Protein AF-0000000079912951 (afdb_homodimer)

Structure (mmCIF, N/CA/C/O backbone):
data_AF-0000000079912951-model_v1
#
loop_
_entity.id
_entity.type
_entity.pdbx_description
1 polymer 'Uncharacterized protein'
#
loop_
_atom_site.group_PDB
_atom_site.id
_atom_site.type_symbol
_atom_site.label_atom_id
_atom_site.label_alt_id
_atom_site.label_comp_id
_atom_site.label_asym_id
_atom_site.label_entity_id
_atom_site.label_seq_id
_atom_site.pdbx_PDB_ins_code
_atom_site.Cartn_x
_atom_site.Cartn_y
_atom_site.Cartn_z
_atom_site.occupancy
_atom_site.B_iso_or_equiv
_atom_site.auth_seq_id
_atom_site.auth_comp_id
_atom_site.auth_asym_id
_atom_site.auth_atom_id
_atom_site.pdbx_PDB_model_num
ATOM 1 N N . MET A 1 1 ? 26.781 -40.969 -16.688 1 50.88 1 MET A N 1
ATOM 2 C CA . MET A 1 1 ? 25.344 -41 -17 1 50.88 1 MET A CA 1
ATOM 3 C C . MET A 1 1 ? 24.594 -39.938 -16.219 1 50.88 1 MET A C 1
ATOM 5 O O . MET A 1 1 ? 24.828 -39.75 -15.031 1 50.88 1 MET A O 1
ATOM 9 N N . ALA A 1 2 ? 24.125 -38.906 -16.844 1 60.12 2 ALA A N 1
ATOM 10 C CA . ALA A 1 2 ? 23.516 -37.781 -16.141 1 60.12 2 ALA A CA 1
ATOM 11 C C . ALA A 1 2 ? 22.328 -38.219 -15.305 1 60.12 2 ALA A C 1
ATOM 13 O O . ALA A 1 2 ? 21.5 -39 -15.766 1 60.12 2 ALA A O 1
ATOM 14 N N . VAL A 1 3 ? 22.547 -38.312 -13.977 1 61.81 3 VAL A N 1
ATOM 15 C CA . VAL A 1 3 ? 21.516 -38.75 -13.039 1 61.81 3 VAL A CA 1
ATOM 16 C C . VAL A 1 3 ?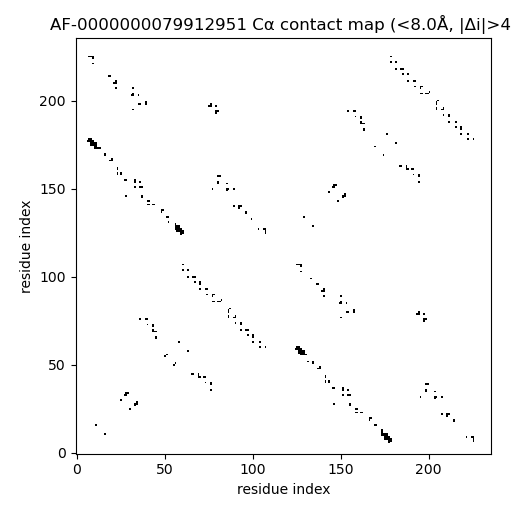 20.25 -37.906 -13.281 1 61.81 3 VAL A C 1
ATOM 18 O O . VAL A 1 3 ? 20.281 -36.688 -13.289 1 61.81 3 VAL A O 1
ATOM 21 N N . ARG A 1 4 ? 19.375 -38.5 -14.023 1 67.69 4 ARG A N 1
ATOM 22 C CA . ARG A 1 4 ? 18.094 -37.844 -14.281 1 67.69 4 ARG A CA 1
ATOM 23 C C . ARG A 1 4 ? 17.312 -37.625 -12.984 1 67.69 4 ARG A C 1
ATOM 25 O O . ARG A 1 4 ? 17.203 -38.531 -12.172 1 67.69 4 ARG A O 1
ATOM 32 N N . GLN A 1 5 ? 17.312 -36.406 -12.359 1 65.62 5 GLN A N 1
ATOM 33 C CA . GLN A 1 5 ? 16.453 -36.094 -11.211 1 65.62 5 GLN A CA 1
ATOM 34 C C . GLN A 1 5 ? 14.977 -36.156 -11.586 1 65.62 5 GLN A C 1
ATOM 36 O O . GLN A 1 5 ? 14.57 -35.625 -12.633 1 65.62 5 GLN A O 1
ATOM 41 N N . ILE A 1 6 ? 14.211 -37.219 -11.164 1 72 6 ILE A N 1
ATOM 42 C CA . ILE A 1 6 ? 12.766 -37.312 -11.344 1 72 6 ILE A CA 1
ATOM 43 C C . ILE A 1 6 ? 12.047 -36.438 -10.328 1 72 6 ILE A C 1
ATOM 45 O O . ILE A 1 6 ? 12.289 -36.531 -9.125 1 72 6 ILE A O 1
ATOM 49 N N . GLU A 1 7 ? 11.422 -35.25 -10.844 1 75.06 7 GLU A N 1
ATOM 50 C CA . GLU A 1 7 ? 10.617 -34.406 -9.961 1 75.06 7 GLU A CA 1
ATOM 51 C C . GLU A 1 7 ? 9.125 -34.625 -10.203 1 75.06 7 GLU A C 1
ATOM 53 O O . GLU A 1 7 ? 8.695 -34.781 -11.352 1 75.06 7 GLU A O 1
ATOM 58 N N . ARG A 1 8 ? 8.422 -34.875 -9.109 1 87.44 8 ARG A N 1
ATOM 59 C CA . ARG A 1 8 ? 6.969 -34.938 -9.203 1 87.44 8 ARG A CA 1
ATOM 60 C C . ARG A 1 8 ? 6.387 -33.562 -9.508 1 87.44 8 ARG A C 1
ATOM 62 O O . ARG A 1 8 ? 6.875 -32.562 -8.992 1 87.44 8 ARG A O 1
ATOM 69 N N . ALA A 1 9 ? 5.406 -33.531 -10.43 1 88.88 9 ALA A N 1
ATOM 70 C CA . ALA A 1 9 ? 4.758 -32.25 -10.789 1 88.88 9 ALA A CA 1
ATOM 71 C C . ALA A 1 9 ? 3.25 -32.469 -10.953 1 88.88 9 ALA A C 1
ATOM 73 O O . ALA A 1 9 ? 2.779 -33.562 -11.172 1 88.88 9 ALA A O 1
ATOM 74 N N . VAL A 1 10 ? 2.602 -31.391 -10.727 1 91.81 10 VAL A N 1
ATOM 75 C CA . VAL A 1 10 ? 1.159 -31.406 -10.953 1 91.81 10 VAL A CA 1
ATOM 76 C C . VAL A 1 10 ? 0.859 -30.969 -12.383 1 91.81 10 VAL A C 1
ATOM 78 O O . VAL A 1 10 ? 1.425 -29.984 -12.875 1 91.81 10 VAL A O 1
ATOM 81 N N . ILE A 1 11 ? 0.094 -31.75 -13.055 1 89.81 11 ILE A N 1
ATOM 82 C CA . ILE A 1 11 ? -0.406 -31.359 -14.367 1 89.81 11 ILE A CA 1
ATOM 83 C C . ILE A 1 11 ? -1.588 -30.406 -14.203 1 89.81 11 ILE A C 1
ATOM 85 O O . ILE A 1 11 ? -2.576 -30.734 -13.547 1 89.81 11 ILE A O 1
ATOM 89 N N . LEU A 1 12 ? -1.518 -29.312 -14.883 1 92.62 12 LEU A N 1
ATOM 90 C CA . LEU A 1 12 ? -2.49 -28.25 -14.664 1 92.62 12 LEU A CA 1
ATOM 91 C C . LEU A 1 12 ? -3.574 -28.281 -15.734 1 92.62 12 LEU A C 1
ATOM 93 O O . LEU A 1 12 ? -3.289 -28.531 -16.906 1 92.62 12 LEU A O 1
ATOM 97 N N . GLU A 1 13 ? -4.754 -28 -15.297 1 88.75 13 GLU A N 1
ATOM 98 C CA . GLU A 1 13 ? -5.848 -27.719 -16.219 1 88.75 13 GLU A CA 1
ATOM 99 C C . GLU A 1 13 ? -5.918 -26.219 -16.547 1 88.75 13 GLU A C 1
ATOM 101 O O . GLU A 1 13 ? -5.371 -25.391 -15.805 1 88.75 13 GLU A O 1
ATOM 106 N N . PRO A 1 14 ? -6.59 -25.844 -17.562 1 88.56 14 PRO A N 1
ATOM 107 C CA . PRO A 1 14 ? -6.688 -24.438 -17.953 1 88.56 14 PRO A CA 1
ATOM 108 C C . PRO A 1 14 ? -7.266 -23.562 -16.828 1 88.56 14 PRO A C 1
ATOM 110 O O . PRO A 1 14 ? -6.832 -22.422 -16.656 1 88.56 14 PRO A O 1
ATOM 113 N N . GLU A 1 15 ? -8.18 -24.094 -16.062 1 90.12 15 GLU A N 1
ATOM 114 C CA . GLU A 1 15 ? -8.805 -23.344 -14.984 1 90.12 15 GLU A CA 1
ATOM 115 C C . GLU A 1 15 ? -7.797 -23.047 -13.875 1 90.12 15 GLU A C 1
ATOM 117 O O . GLU A 1 15 ? -7.867 -22 -13.227 1 90.12 15 GLU A O 1
ATOM 122 N N . ASP A 1 16 ? -6.863 -24.016 -13.617 1 92.81 16 ASP A N 1
ATOM 123 C CA . ASP A 1 16 ? -5.801 -23.797 -12.641 1 92.81 16 ASP A CA 1
ATOM 124 C C . ASP A 1 16 ? -4.875 -22.672 -13.07 1 92.81 16 ASP A C 1
ATOM 126 O O . ASP A 1 16 ? -4.488 -21.828 -12.25 1 92.81 16 ASP A O 1
ATOM 130 N N . ILE A 1 17 ? -4.598 -22.719 -14.336 1 92.88 17 ILE A N 1
ATOM 131 C CA . ILE A 1 17 ? -3.668 -21.734 -14.875 1 92.88 17 ILE A CA 1
ATOM 132 C C . ILE A 1 17 ? -4.273 -20.344 -14.766 1 92.88 17 ILE A C 1
ATOM 134 O O . ILE A 1 17 ? -3.6 -19.391 -14.359 1 92.88 17 ILE A O 1
ATOM 138 N N . GLU A 1 18 ? -5.508 -20.203 -15.078 1 91.56 18 GLU A N 1
ATOM 139 C CA . GLU A 1 18 ? -6.195 -18.922 -14.945 1 91.56 18 GLU A CA 1
ATOM 140 C C . GLU A 1 18 ? -6.203 -18.438 -13.5 1 91.56 18 GLU A C 1
ATOM 142 O O . GLU A 1 18 ? -5.945 -17.266 -13.227 1 91.56 18 GLU A O 1
ATOM 147 N N . ALA A 1 19 ? -6.48 -19.344 -12.562 1 93.56 19 ALA A N 1
ATOM 148 C CA . ALA A 1 19 ? -6.516 -19 -11.141 1 93.56 19 ALA A CA 1
ATOM 149 C C . ALA A 1 19 ? -5.148 -18.547 -10.648 1 93.56 19 ALA A C 1
ATOM 151 O O . ALA A 1 19 ? -5.059 -17.656 -9.789 1 93.56 19 ALA A O 1
ATOM 152 N N . MET A 1 20 ? -4.094 -19.109 -11.203 1 95.12 20 MET A N 1
ATOM 153 C CA . MET A 1 20 ? -2.73 -18.781 -10.789 1 95.12 20 MET A CA 1
ATOM 154 C C . MET A 1 20 ? -2.332 -17.391 -11.281 1 95.12 20 MET A C 1
ATOM 156 O O . MET A 1 20 ? -1.547 -16.703 -10.633 1 95.12 20 MET A O 1
ATOM 160 N N . HIS A 1 21 ? -2.926 -17 -12.406 1 94.56 21 HIS A N 1
ATOM 161 C CA . HIS A 1 21 ? -2.561 -15.727 -13.016 1 94.56 21 HIS A CA 1
ATOM 162 C C . HIS A 1 21 ? -3.367 -14.578 -12.414 1 94.56 21 HIS A C 1
ATOM 164 O O . HIS A 1 21 ? -2.875 -13.453 -12.32 1 94.56 21 HIS A O 1
ATOM 170 N N . ARG A 1 22 ? -4.512 -14.812 -11.945 1 94.69 22 ARG A N 1
ATOM 171 C CA . ARG A 1 22 ? -5.531 -13.805 -11.688 1 94.69 22 ARG A CA 1
ATOM 172 C C . ARG A 1 22 ? -5.043 -12.781 -10.664 1 94.69 22 ARG A C 1
ATOM 174 O O . ARG A 1 22 ? -5.109 -11.578 -10.906 1 94.69 22 ARG A O 1
ATOM 181 N N . PRO A 1 23 ? -4.473 -13.164 -9.531 1 95.81 23 PRO A N 1
ATOM 182 C CA . PRO A 1 23 ? -4.074 -12.172 -8.531 1 95.81 23 PRO A CA 1
ATOM 183 C C . PRO A 1 23 ? -2.859 -11.352 -8.961 1 95.81 23 PRO A C 1
ATOM 185 O O . PRO A 1 23 ? -2.529 -10.352 -8.32 1 95.81 23 PRO A O 1
ATOM 188 N N . PHE A 1 24 ? -2.225 -11.781 -10.102 1 95.69 24 PHE A N 1
ATOM 189 C CA . PHE A 1 24 ? -0.931 -11.195 -10.422 1 95.69 24 PHE A CA 1
ATOM 190 C C . PHE A 1 24 ? -1.005 -10.406 -11.727 1 95.69 24 PHE A C 1
ATOM 192 O O . PHE A 1 24 ? 0.023 -9.992 -12.266 1 95.69 24 PHE A O 1
ATOM 199 N N . ILE A 1 25 ? -2.172 -10.281 -12.258 1 90.81 25 ILE A N 1
ATOM 200 C CA . ILE A 1 25 ? -2.318 -9.469 -13.461 1 90.81 25 ILE A CA 1
ATOM 201 C C . ILE A 1 25 ? -1.968 -8.016 -13.141 1 90.81 25 ILE A C 1
ATOM 203 O O . ILE A 1 25 ? -2.525 -7.426 -12.211 1 90.81 25 ILE A O 1
ATOM 207 N N . ASN A 1 26 ? -1 -7.52 -13.883 1 84.5 26 ASN A N 1
ATOM 208 C CA . ASN A 1 26 ? -0.536 -6.148 -13.695 1 84.5 26 ASN A CA 1
ATOM 209 C C . ASN A 1 26 ? -1.269 -5.18 -14.617 1 84.5 26 ASN A C 1
ATOM 211 O O . ASN A 1 26 ? -1.158 -5.277 -15.836 1 84.5 26 ASN A O 1
ATOM 215 N N . LYS A 1 27 ? -1.916 -4.332 -14.094 1 90.81 27 LYS A N 1
ATOM 216 C CA . LYS A 1 27 ? -2.654 -3.352 -14.891 1 90.81 27 LYS A CA 1
ATOM 217 C C . LYS A 1 27 ? -2.061 -1.954 -14.727 1 90.81 27 LYS A C 1
ATOM 219 O O . LYS A 1 27 ? -2.711 -0.958 -15.047 1 90.81 27 LYS A O 1
ATOM 224 N N . GLY A 1 28 ? -0.868 -1.905 -14.117 1 90.69 28 GLY A N 1
ATOM 225 C CA . GLY A 1 28 ? -0.192 -0.629 -13.945 1 90.69 28 GLY A CA 1
ATOM 226 C C . GLY A 1 28 ? -1.006 0.375 -13.156 1 90.69 28 GLY A C 1
ATOM 227 O O . GLY A 1 28 ? -1.507 0.059 -12.07 1 90.69 28 GLY A O 1
ATOM 228 N N . ASN A 1 29 ? -1.228 1.6 -13.758 1 91 29 ASN A N 1
ATOM 229 C CA . ASN A 1 29 ? -1.927 2.674 -13.062 1 91 29 ASN A CA 1
ATOM 230 C C . ASN A 1 29 ? -3.43 2.412 -12.992 1 91 29 ASN A C 1
ATOM 232 O O . ASN A 1 29 ? -4.133 3.01 -12.172 1 91 29 ASN A O 1
ATOM 236 N N . SER A 1 30 ? -3.848 1.504 -13.773 1 93.12 30 SER A N 1
ATOM 237 C CA . SER A 1 30 ? -5.281 1.235 -13.82 1 93.12 30 SER A CA 1
ATOM 238 C C . SER A 1 30 ? -5.66 0.093 -12.883 1 93.12 30 SER A C 1
ATOM 240 O O . SER A 1 30 ? -6.84 -0.24 -12.75 1 93.12 30 SER A O 1
ATOM 242 N N . ASP A 1 31 ? -4.672 -0.484 -12.297 1 95.94 31 ASP A N 1
ATOM 243 C CA . ASP A 1 31 ? -4.926 -1.552 -11.336 1 95.94 31 ASP A CA 1
ATOM 244 C C . ASP A 1 31 ? -5.785 -1.053 -10.18 1 95.94 31 ASP A C 1
ATOM 246 O O . ASP A 1 31 ? -5.457 -0.05 -9.539 1 95.94 31 ASP A O 1
ATOM 250 N N . PRO A 1 32 ? -6.855 -1.748 -9.922 1 96.62 32 PRO A N 1
ATOM 251 C CA . PRO A 1 32 ? -7.738 -1.296 -8.844 1 96.62 32 PRO A CA 1
ATOM 252 C C . PRO A 1 32 ? -7.027 -1.19 -7.496 1 96.62 32 PRO A C 1
ATOM 254 O O . PRO A 1 32 ? -7.348 -0.315 -6.691 1 96.62 32 PRO A O 1
ATOM 257 N N . VAL A 1 33 ? -6.105 -2.074 -7.25 1 97.19 33 VAL A N 1
ATOM 258 C CA . VAL A 1 33 ? -5.363 -2.053 -5.996 1 97.19 33 VAL A CA 1
ATOM 259 C C . VAL A 1 33 ? -4.465 -0.819 -5.945 1 97.19 33 VAL A C 1
ATOM 261 O O . VAL A 1 33 ? -4.371 -0.151 -4.914 1 97.19 33 VAL A O 1
ATOM 264 N N . VAL A 1 34 ? -3.852 -0.462 -7.051 1 97 34 VAL A N 1
ATOM 265 C CA . VAL A 1 34 ? -3.01 0.727 -7.129 1 97 34 VAL A CA 1
ATOM 266 C C . VAL A 1 34 ? -3.869 1.98 -6.992 1 97 34 VAL A C 1
ATOM 268 O O . VAL A 1 34 ? -3.51 2.91 -6.266 1 97 34 VAL A O 1
ATOM 271 N N . ARG A 1 35 ? -5.004 1.992 -7.629 1 96.38 35 ARG A N 1
ATOM 272 C CA . ARG A 1 35 ? -5.918 3.127 -7.531 1 96.38 35 ARG A CA 1
ATOM 273 C C . ARG A 1 35 ? -6.398 3.32 -6.098 1 96.38 35 ARG A C 1
ATOM 275 O O . ARG A 1 35 ? -6.469 4.449 -5.605 1 96.38 35 ARG A O 1
ATOM 282 N N . ALA A 1 36 ? -6.691 2.207 -5.457 1 97.44 36 ALA A N 1
ATOM 283 C CA . ALA A 1 36 ? -7.145 2.277 -4.07 1 97.44 36 ALA A CA 1
ATOM 284 C C . ALA A 1 36 ? -6.055 2.838 -3.162 1 97.44 36 ALA A C 1
ATOM 286 O O . ALA A 1 36 ? -6.34 3.605 -2.242 1 97.44 36 ALA A O 1
ATOM 287 N N . PHE A 1 37 ? -4.844 2.426 -3.424 1 97.31 37 PHE A N 1
ATOM 288 C CA . PHE A 1 37 ? -3.715 2.928 -2.648 1 97.31 37 PHE A CA 1
ATOM 289 C C . PHE A 1 37 ? -3.551 4.43 -2.842 1 97.31 37 PHE A C 1
ATOM 291 O O . PHE A 1 37 ? -3.402 5.172 -1.87 1 97.31 37 PHE A O 1
ATOM 298 N N . ARG A 1 38 ? -3.592 4.855 -4.074 1 96.75 38 ARG A N 1
ATOM 299 C CA . ARG A 1 38 ? -3.494 6.273 -4.395 1 96.75 38 ARG A CA 1
ATOM 300 C C . ARG A 1 38 ? -4.609 7.066 -3.721 1 96.75 38 ARG A C 1
ATOM 302 O O . ARG A 1 38 ? -4.367 8.133 -3.156 1 96.75 38 ARG A O 1
ATOM 309 N N . GLU A 1 39 ? -5.805 6.531 -3.762 1 96.25 39 GLU A N 1
ATOM 310 C CA . GLU A 1 39 ? -6.953 7.191 -3.148 1 96.25 39 GLU A CA 1
ATOM 311 C C . GLU A 1 39 ? -6.812 7.238 -1.629 1 96.25 39 GLU A C 1
ATOM 313 O O . GLU A 1 39 ? -7.219 8.219 -0.995 1 96.25 39 GLU A O 1
ATOM 318 N N . ALA A 1 40 ? -6.266 6.184 -1.09 1 96.62 40 ALA A N 1
ATOM 319 C CA . ALA A 1 40 ? -6.039 6.16 0.354 1 96.62 40 ALA A CA 1
ATOM 320 C C . ALA A 1 40 ? -5.047 7.242 0.772 1 96.62 40 ALA A C 1
ATOM 322 O O . ALA A 1 40 ? -5.227 7.891 1.807 1 96.62 40 ALA A O 1
ATOM 323 N N . LEU A 1 41 ? -3.994 7.469 -0.057 1 96.5 41 LEU A N 1
ATOM 324 C CA . LEU A 1 41 ? -3.037 8.531 0.221 1 96.5 41 LEU A CA 1
ATOM 325 C C . LEU A 1 41 ? -3.719 9.898 0.197 1 96.5 41 LEU A C 1
ATOM 327 O O . LEU A 1 41 ? -3.52 10.711 1.101 1 96.5 41 LEU A O 1
ATOM 331 N N . ARG A 1 42 ? -4.535 10.062 -0.75 1 94.69 42 ARG A N 1
ATOM 332 C CA . ARG A 1 42 ? -5.25 11.328 -0.883 1 94.69 42 ARG A CA 1
ATOM 333 C C . ARG A 1 42 ? -6.203 11.547 0.287 1 94.69 42 ARG A C 1
ATOM 335 O O . ARG A 1 42 ? -6.27 12.648 0.843 1 94.69 42 ARG A O 1
ATOM 342 N N . ALA A 1 43 ? -6.852 10.453 0.669 1 94.25 43 ALA A N 1
ATOM 343 C CA . ALA A 1 43 ? -7.871 10.539 1.715 1 94.25 43 ALA A CA 1
ATOM 344 C C . ALA A 1 43 ? -7.234 10.797 3.078 1 94.25 43 ALA A C 1
ATOM 346 O O . ALA A 1 43 ? -7.902 11.266 4 1 94.25 43 ALA A O 1
ATOM 347 N N . SER A 1 44 ? -5.988 10.438 3.195 1 93.31 44 SER A N 1
ATOM 34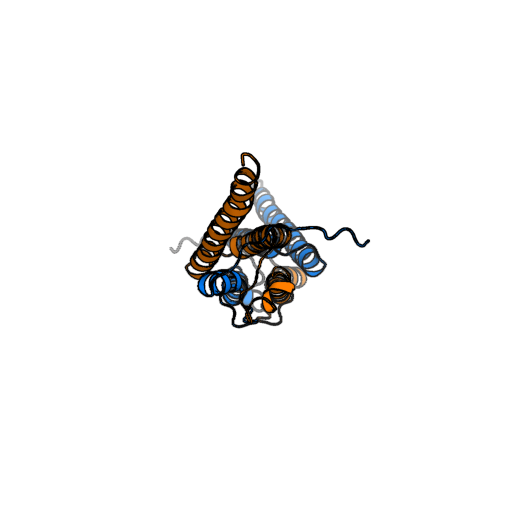8 C CA . SER A 1 44 ? -5.309 10.633 4.473 1 93.31 44 SER A CA 1
ATOM 349 C C . SER A 1 44 ? -4.934 12.102 4.676 1 93.31 44 SER A C 1
ATOM 351 O O . SER A 1 44 ? -4.559 12.5 5.781 1 93.31 44 SER A O 1
ATOM 353 N N . THR A 1 45 ? -5.039 12.953 3.707 1 94.75 45 THR A N 1
ATOM 354 C CA . THR A 1 45 ? -4.695 14.367 3.791 1 94.75 45 THR A CA 1
ATOM 355 C C . THR A 1 45 ? -5.836 15.164 4.406 1 94.75 45 THR A C 1
ATOM 357 O O . THR A 1 45 ? -6.945 15.188 3.867 1 94.75 45 THR A O 1
ATOM 360 N N . PRO A 1 46 ? -5.531 15.859 5.488 1 94.56 46 PRO A N 1
ATOM 361 C CA . PRO A 1 46 ? -6.59 16.719 6.027 1 94.56 46 PRO A CA 1
ATOM 362 C C . PRO A 1 46 ? -7.07 17.766 5.023 1 94.56 46 PRO A C 1
ATOM 364 O O . PRO A 1 46 ? -6.254 18.438 4.383 1 94.56 46 PRO A O 1
ATOM 367 N N . GLY A 1 47 ? -8.352 17.938 4.875 1 91.62 47 GLY A N 1
ATOM 368 C CA . GLY A 1 47 ? -8.938 18.828 3.885 1 91.62 47 GLY A CA 1
ATOM 369 C C . GLY A 1 47 ? -8.57 20.297 4.105 1 91.62 47 GLY A C 1
ATOM 370 O O . GLY A 1 47 ? -8.43 21.047 3.145 1 91.62 47 GLY A O 1
ATOM 371 N N . TRP A 1 48 ? -8.484 20.688 5.316 1 91.31 48 TRP A N 1
ATOM 372 C CA . TRP A 1 48 ? -8.234 22.094 5.664 1 91.31 48 TRP A CA 1
ATOM 373 C C . TRP A 1 48 ? -6.785 22.469 5.363 1 91.31 48 TRP A C 1
ATOM 375 O O . TRP A 1 48 ? -6.438 23.656 5.367 1 91.31 48 TRP A O 1
ATOM 385 N N . LEU A 1 49 ? -5.832 21.469 5.203 1 93.19 49 LEU A N 1
ATOM 386 C CA . LEU A 1 49 ? -4.406 21.719 5.062 1 93.19 49 LEU A CA 1
ATOM 387 C C . LEU A 1 49 ? -4.137 22.625 3.865 1 93.19 49 LEU A C 1
ATOM 389 O O . LEU A 1 49 ? -3.244 23.484 3.912 1 93.19 49 LEU A O 1
ATOM 393 N N . SER A 1 50 ? -4.859 22.469 2.818 1 87.56 50 SER A N 1
ATOM 394 C CA . SER A 1 50 ? -4.648 23.25 1.604 1 87.56 50 SER A CA 1
ATOM 395 C C . SER A 1 50 ? -4.898 24.734 1.852 1 87.56 50 SER A C 1
ATOM 397 O O . SER A 1 50 ? -4.391 25.578 1.121 1 87.56 50 SER A O 1
ATOM 399 N N . ALA A 1 51 ? -5.66 25.062 2.861 1 84.75 51 ALA A N 1
ATOM 400 C CA . ALA A 1 51 ? -6.016 26.438 3.168 1 84.75 51 ALA A CA 1
ATOM 401 C C . ALA A 1 51 ? -4.969 27.094 4.066 1 84.75 51 ALA A C 1
ATOM 403 O O . ALA A 1 51 ? -5.02 28.297 4.316 1 84.75 51 ALA A O 1
ATOM 404 N N . LEU A 1 52 ? -4.082 26.172 4.562 1 83.5 52 LEU A N 1
ATOM 405 C CA . LEU A 1 52 ? -3.037 26.719 5.426 1 83.5 52 LEU A CA 1
ATOM 406 C C . LEU A 1 52 ? -2.006 27.484 4.617 1 83.5 52 LEU A C 1
ATOM 408 O O . LEU A 1 52 ? -1.343 26.922 3.742 1 83.5 52 LEU A O 1
ATOM 412 N N . ASP A 1 53 ? -1.742 28.562 4.27 1 71.12 53 ASP A N 1
ATOM 413 C CA . ASP A 1 53 ? -0.752 29.359 3.561 1 71.12 53 ASP A CA 1
ATOM 414 C C . ASP A 1 53 ? -1.078 30.859 3.664 1 71.12 53 ASP A C 1
ATOM 416 O O . ASP A 1 53 ? -0.21 31.656 3.996 1 71.12 53 ASP A O 1
ATOM 420 N N . SER A 1 54 ? -2.174 31.156 3.084 1 60.97 54 SER A N 1
ATOM 421 C CA . SER A 1 54 ? -2.473 32.531 2.664 1 60.97 54 SER A CA 1
ATOM 422 C C . SER A 1 54 ? -2.967 33.375 3.836 1 60.97 54 SER A C 1
ATOM 424 O O . SER A 1 54 ? -2.588 34.531 3.971 1 60.97 54 SER A O 1
ATOM 426 N N . GLU A 1 55 ? -3.896 32.875 4.551 1 57.91 55 GLU A N 1
ATOM 427 C CA . GLU A 1 55 ? -4.641 33.75 5.461 1 57.91 55 GLU A CA 1
ATOM 428 C C . GLU A 1 55 ? -4.508 33.25 6.906 1 57.91 55 GLU A C 1
ATOM 430 O O . GLU A 1 55 ? -4.699 34.031 7.844 1 57.91 55 GLU A O 1
ATOM 435 N N . SER A 1 56 ? -4.27 31.875 6.938 1 60.75 56 SER A N 1
ATOM 436 C CA . SER A 1 56 ? -4.32 31.375 8.305 1 60.75 56 SER A CA 1
ATOM 437 C C . SER A 1 56 ? -2.963 30.844 8.75 1 60.75 56 SER A C 1
ATOM 439 O O . SER A 1 56 ? -2.496 29.812 8.242 1 60.75 56 SER A O 1
ATOM 441 N N . LYS A 1 57 ? -2.504 31.5 9.586 1 80.88 57 LYS A N 1
ATOM 442 C CA . LYS A 1 57 ? -1.19 31.156 10.125 1 80.88 57 LYS A CA 1
ATOM 443 C C . LYS A 1 57 ? -1.304 30.578 11.531 1 80.88 57 LYS A C 1
ATOM 445 O O . LYS A 1 57 ? -0.324 30.547 12.273 1 80.88 57 LYS A O 1
ATOM 450 N N . THR A 1 58 ? -2.623 30.234 11.781 1 88.56 58 THR A N 1
ATOM 451 C CA . THR A 1 58 ? -2.771 29.641 13.109 1 88.56 58 THR A CA 1
ATOM 452 C C . THR A 1 58 ? -3.379 28.234 13.008 1 88.56 58 THR A C 1
ATOM 454 O O . THR A 1 58 ? -4.121 27.953 12.062 1 88.56 58 THR A O 1
ATOM 457 N N . VAL A 1 59 ? -2.971 27.453 13.875 1 92.81 59 VAL A N 1
ATOM 458 C CA . VAL A 1 59 ? -3.527 26.109 13.93 1 92.81 59 VAL A CA 1
ATOM 459 C C . VAL A 1 59 ? -3.951 25.781 15.359 1 92.81 59 VAL A C 1
ATOM 461 O O . VAL A 1 59 ? -3.213 26.047 16.312 1 92.81 59 VAL A O 1
ATOM 464 N N . SER A 1 60 ? -5.152 25.281 15.461 1 92.56 60 SER A N 1
ATOM 465 C CA . SER A 1 60 ? -5.707 24.922 16.766 1 92.56 60 SER A CA 1
ATOM 466 C C . SER A 1 60 ? -5.258 23.531 17.188 1 92.56 60 SER A C 1
ATOM 468 O O . SER A 1 60 ? -4.684 22.781 16.391 1 92.56 60 SER A O 1
ATOM 470 N N . ARG A 1 61 ? -5.602 23.219 18.453 1 94.5 61 ARG A N 1
ATOM 471 C CA . ARG A 1 61 ? -5.309 21.891 18.984 1 94.5 61 ARG A CA 1
ATOM 472 C C . ARG A 1 61 ? -6.039 20.812 18.188 1 94.5 61 ARG A C 1
ATOM 474 O O . ARG A 1 61 ? -5.469 19.766 17.891 1 94.5 61 ARG A O 1
ATOM 481 N N . SER A 1 62 ? -7.254 21.062 17.906 1 94.38 62 SER A N 1
ATOM 482 C CA . SER A 1 62 ? -8.062 20.078 17.188 1 94.38 62 SER A CA 1
ATOM 483 C C . SER A 1 62 ? -7.469 19.766 15.828 1 94.38 62 SER A C 1
ATOM 485 O O . SER A 1 62 ? -7.48 18.609 15.398 1 94.38 62 SER A O 1
ATOM 487 N N . ARG A 1 63 ? -6.949 20.766 15.18 1 94.5 63 ARG A N 1
ATOM 488 C CA . ARG A 1 63 ? -6.348 20.547 13.867 1 94.5 63 ARG A CA 1
ATOM 489 C C . ARG A 1 63 ? -5.023 19.797 13.992 1 94.5 63 ARG A C 1
ATOM 491 O O . ARG A 1 63 ? -4.699 18.969 13.148 1 94.5 63 ARG A O 1
ATOM 498 N N . LEU A 1 64 ? -4.309 20.094 15.031 1 96.81 64 LEU A N 1
ATOM 499 C CA . LEU A 1 64 ? -3.066 19.359 15.273 1 96.81 64 LEU A CA 1
ATOM 500 C C . LEU A 1 64 ? -3.344 17.891 15.555 1 96.81 64 LEU A C 1
ATOM 502 O O . LEU A 1 64 ? -2.631 17.016 15.055 1 96.81 64 LEU A O 1
ATOM 506 N N . ASP A 1 65 ? -4.383 17.562 16.297 1 96.44 65 ASP A N 1
ATOM 507 C CA . ASP A 1 65 ? -4.785 16.188 16.562 1 96.44 65 ASP A CA 1
ATOM 508 C C . ASP A 1 65 ? -5.18 15.469 15.266 1 96.44 65 ASP A C 1
ATOM 510 O O . ASP A 1 65 ? -4.859 14.297 15.078 1 96.44 65 ASP A O 1
ATOM 514 N N . GLU A 1 66 ? -5.855 16.203 14.391 1 96.88 66 GLU A N 1
ATOM 515 C CA . GLU A 1 66 ? -6.23 15.641 13.094 1 96.88 66 GLU A CA 1
ATOM 516 C C . GLU A 1 66 ? -4.996 15.297 12.266 1 96.88 66 GLU A C 1
ATOM 518 O O . GLU A 1 66 ? -4.969 14.266 11.586 1 96.88 66 GLU A O 1
ATOM 523 N N . LEU A 1 67 ? -4 16.156 12.352 1 97.62 67 LEU A N 1
ATOM 524 C CA . LEU A 1 67 ? -2.762 15.906 11.625 1 97.62 67 LEU A CA 1
ATOM 525 C C . LEU A 1 67 ? -2.066 14.656 12.148 1 97.62 67 LEU A C 1
ATOM 527 O O . LEU A 1 67 ? -1.533 13.867 11.367 1 97.62 67 LEU A O 1
ATOM 531 N N . LEU A 1 68 ? -2.098 14.469 13.453 1 98.06 68 LEU A N 1
ATOM 532 C CA . LEU A 1 68 ? -1.483 13.273 14.031 1 98.06 68 LEU A CA 1
ATOM 533 C C . LEU A 1 68 ? -2.188 12.016 13.539 1 98.06 68 LEU A C 1
ATOM 535 O O . LEU A 1 68 ? -1.536 11.016 13.227 1 98.06 68 LEU A O 1
ATOM 539 N N . THR A 1 69 ? -3.498 12.094 13.469 1 97.75 69 THR A N 1
ATOM 540 C CA . THR A 1 69 ? -4.27 10.969 12.945 1 97.75 69 THR A CA 1
ATOM 541 C C . THR A 1 69 ? -3.912 10.695 11.492 1 97.75 69 THR A C 1
ATOM 543 O O . THR A 1 69 ? -3.734 9.539 11.094 1 97.75 69 THR A O 1
ATOM 546 N N . ALA A 1 70 ? -3.76 11.758 10.703 1 97.75 70 ALA A N 1
ATOM 547 C CA . ALA A 1 70 ? -3.402 11.625 9.297 1 97.75 70 ALA A CA 1
ATOM 548 C C . ALA A 1 70 ? -2.018 11.008 9.133 1 97.75 70 ALA A C 1
ATOM 550 O O . ALA A 1 70 ? -1.808 10.164 8.258 1 97.75 70 ALA A O 1
ATOM 551 N N . ILE A 1 71 ? -1.106 11.438 10.008 1 98.06 71 ILE A N 1
ATOM 552 C CA . ILE A 1 71 ? 0.241 10.883 10 1 98.06 71 ILE A CA 1
ATOM 553 C C . ILE A 1 71 ? 0.178 9.375 10.242 1 98.06 71 ILE A C 1
ATOM 555 O O . ILE A 1 71 ? 0.859 8.602 9.562 1 98.06 71 ILE A O 1
ATOM 559 N N . GLY A 1 72 ? -0.659 8.938 11.234 1 97.31 72 GLY A N 1
ATOM 560 C CA . GLY A 1 72 ? -0.822 7.516 11.508 1 97.31 72 GLY A CA 1
ATOM 561 C C . GLY A 1 72 ? -1.323 6.73 10.305 1 97.31 72 GLY A C 1
ATOM 562 O O . GLY A 1 72 ? -0.798 5.66 9.992 1 97.31 72 GLY A O 1
ATOM 563 N N . HIS A 1 73 ? -2.254 7.312 9.625 1 96.44 73 HIS A N 1
ATOM 564 C CA . HIS A 1 73 ? -2.803 6.648 8.445 1 96.44 73 HIS A CA 1
ATOM 565 C C . HIS A 1 73 ? -1.759 6.531 7.344 1 96.44 73 HIS A C 1
ATOM 567 O O . HIS A 1 73 ? -1.627 5.48 6.715 1 96.44 73 HIS A O 1
ATOM 573 N N . ARG A 1 74 ? -1.02 7.629 7.098 1 97.06 74 ARG A N 1
ATOM 574 C CA . ARG A 1 74 ? 0.017 7.613 6.07 1 97.06 74 ARG A CA 1
ATOM 575 C C . ARG A 1 74 ? 1.114 6.613 6.418 1 97.06 74 ARG A C 1
ATOM 577 O O . ARG A 1 74 ? 1.619 5.906 5.539 1 97.06 74 ARG A O 1
ATOM 584 N N . ARG A 1 75 ? 1.399 6.539 7.699 1 97.5 75 ARG A N 1
ATOM 585 C CA . ARG A 1 75 ? 2.436 5.613 8.141 1 97.5 75 ARG A CA 1
ATOM 586 C C . ARG A 1 75 ? 2.027 4.168 7.875 1 97.5 75 ARG A C 1
ATOM 588 O O . ARG A 1 75 ? 2.855 3.346 7.48 1 97.5 75 ARG A O 1
ATOM 595 N N . ASP A 1 76 ? 0.781 3.885 8.062 1 96.12 76 ASP A N 1
ATOM 596 C CA . ASP A 1 76 ? 0.28 2.541 7.789 1 96.12 76 ASP A CA 1
ATOM 597 C C . ASP A 1 76 ? 0.429 2.189 6.312 1 96.12 76 ASP A C 1
ATOM 599 O O . ASP A 1 76 ? 0.845 1.08 5.969 1 96.12 76 ASP A O 1
ATOM 603 N N . LEU A 1 77 ? 0.161 3.105 5.441 1 97 77 LEU A N 1
ATOM 604 C CA . LEU A 1 77 ? 0.239 2.879 4.004 1 97 77 LEU A CA 1
ATOM 605 C C . LEU A 1 77 ? 1.689 2.746 3.553 1 97 77 LEU A C 1
ATOM 607 O O . LEU A 1 77 ? 2.043 1.789 2.859 1 97 77 LEU A O 1
ATOM 611 N N . VAL A 1 78 ? 2.502 3.645 4.016 1 97.44 78 VAL A N 1
ATOM 612 C CA . VAL A 1 78 ? 3.904 3.664 3.615 1 97.44 78 VAL A CA 1
ATOM 613 C C . VAL A 1 78 ? 4.633 2.461 4.211 1 97.44 78 VAL A C 1
ATOM 615 O O . VAL A 1 78 ? 5.52 1.887 3.576 1 97.44 78 VAL A O 1
ATOM 618 N N . GLY A 1 79 ? 4.188 2.07 5.379 1 96.75 79 GLY A N 1
ATOM 619 C CA . GLY A 1 79 ? 4.82 0.974 6.094 1 96.75 79 GLY A CA 1
ATOM 620 C C . GLY A 1 79 ? 4.703 -0.356 5.371 1 96.75 79 GLY A C 1
ATOM 621 O O . GLY A 1 79 ? 5.484 -1.274 5.621 1 96.75 79 GLY A O 1
ATOM 622 N N . ALA A 1 80 ? 3.789 -0.445 4.5 1 94 80 ALA A N 1
ATOM 623 C CA . ALA A 1 80 ? 3.553 -1.699 3.789 1 94 80 ALA A CA 1
ATOM 624 C C . ALA A 1 80 ? 4.535 -1.867 2.633 1 94 80 ALA A C 1
ATOM 626 O O . ALA A 1 80 ? 4.676 -2.963 2.084 1 94 80 ALA A O 1
ATOM 627 N N . LEU A 1 81 ? 5.16 -0.765 2.236 1 97.19 81 LEU A N 1
ATOM 628 C CA . LEU A 1 81 ? 6.105 -0.832 1.128 1 97.19 81 LEU A CA 1
ATOM 629 C C . LEU A 1 81 ? 7.336 -1.646 1.511 1 97.19 81 LEU A C 1
ATOM 631 O O . LEU A 1 81 ? 7.695 -1.72 2.688 1 97.19 81 LEU A O 1
ATOM 635 N N . PRO A 1 82 ? 7.93 -2.301 0.566 1 95.19 82 PRO A N 1
ATOM 636 C CA . PRO A 1 82 ? 9.227 -2.916 0.841 1 95.19 82 PRO A CA 1
ATOM 637 C C . PRO A 1 82 ? 10.281 -1.9 1.273 1 95.19 82 PRO A C 1
ATOM 639 O O . PRO A 1 82 ? 10.188 -0.721 0.925 1 95.19 82 PRO A O 1
ATOM 642 N N . ASN A 1 83 ? 11.25 -2.416 1.985 1 96.69 83 ASN A N 1
ATOM 643 C CA . ASN A 1 83 ? 12.328 -1.536 2.418 1 96.69 83 ASN A CA 1
ATOM 644 C C . ASN A 1 83 ? 13.055 -0.917 1.229 1 96.69 83 ASN A C 1
ATOM 646 O O . ASN A 1 83 ? 13.266 -1.579 0.211 1 96.69 83 ASN A O 1
ATOM 650 N N . GLY A 1 84 ? 13.359 0.355 1.293 1 97.25 84 GLY A N 1
ATOM 651 C CA . GLY A 1 84 ? 14.039 1.115 0.26 1 97.25 84 GLY A CA 1
ATOM 652 C C . GLY A 1 84 ? 14.062 2.607 0.531 1 97.25 84 GLY A C 1
ATOM 653 O O . GLY A 1 84 ? 13.555 3.064 1.558 1 97.25 84 GLY A O 1
ATOM 654 N N . GLU A 1 85 ? 14.586 3.324 -0.358 1 97.88 85 GLU A N 1
ATOM 655 C CA . GLU A 1 85 ? 14.797 4.762 -0.194 1 97.88 85 GLU A CA 1
ATOM 656 C C . GLU A 1 85 ? 13.469 5.504 -0.107 1 97.88 85 GLU A C 1
ATOM 658 O O . GLU A 1 85 ? 13.305 6.406 0.72 1 97.88 85 GLU A O 1
ATOM 663 N N . VAL A 1 86 ? 12.562 5.07 -0.916 1 97.75 86 VAL A N 1
ATOM 664 C CA . VAL A 1 86 ? 11.281 5.766 -0.968 1 97.75 86 VAL A CA 1
ATOM 665 C C . VAL A 1 86 ? 10.562 5.621 0.37 1 97.75 86 VAL A C 1
ATOM 667 O O . VAL A 1 86 ? 10.078 6.609 0.93 1 97.75 86 VAL A O 1
ATOM 670 N N . LYS A 1 87 ? 10.508 4.387 0.878 1 98.12 87 LYS A N 1
ATOM 671 C CA . LYS A 1 87 ? 9.875 4.133 2.172 1 98.12 87 LYS A CA 1
ATOM 672 C C . LYS A 1 87 ? 10.586 4.895 3.287 1 98.12 87 LYS A C 1
ATOM 674 O O . LYS A 1 87 ? 9.938 5.547 4.109 1 98.12 87 LYS A O 1
ATOM 679 N N . THR A 1 88 ? 11.852 4.84 3.268 1 98.44 88 THR A N 1
ATOM 680 C CA . THR A 1 88 ? 12.648 5.48 4.312 1 98.44 88 THR A CA 1
ATOM 681 C C . THR A 1 88 ? 12.414 6.988 4.316 1 98.44 88 THR A C 1
ATOM 683 O O . THR A 1 88 ? 12.172 7.582 5.371 1 98.44 88 THR A O 1
ATOM 686 N N . GLU A 1 89 ? 12.477 7.594 3.145 1 97.75 89 GLU A N 1
ATOM 687 C CA . GLU A 1 89 ? 12.297 9.039 3.041 1 97.75 89 GLU A CA 1
ATOM 688 C C . GLU A 1 89 ? 10.891 9.453 3.465 1 97.75 89 GLU A C 1
ATOM 690 O O . GLU A 1 89 ? 10.719 10.445 4.18 1 97.75 89 GLU A O 1
ATOM 695 N N . ALA A 1 90 ? 9.945 8.711 3.053 1 97.69 90 ALA A N 1
ATOM 696 C CA . ALA A 1 90 ? 8.57 9.023 3.408 1 97.69 90 ALA A CA 1
ATOM 697 C C . ALA A 1 90 ? 8.352 8.914 4.914 1 97.69 90 ALA A C 1
ATOM 699 O O . ALA A 1 90 ? 7.727 9.789 5.523 1 97.69 90 ALA A O 1
ATOM 700 N N . LEU A 1 91 ? 8.922 7.852 5.488 1 98.25 91 LEU A N 1
ATOM 701 C CA . LEU A 1 91 ? 8.75 7.652 6.922 1 98.25 91 LEU A CA 1
ATOM 702 C C . LEU A 1 91 ? 9.484 8.734 7.711 1 98.25 91 LEU A C 1
ATOM 704 O O . LEU A 1 91 ? 9.016 9.164 8.766 1 98.25 91 LEU A O 1
ATOM 708 N N . GLU A 1 92 ? 10.602 9.156 7.188 1 98 92 GLU A N 1
ATOM 709 C CA . GLU A 1 92 ? 11.352 10.219 7.848 1 98 92 GLU A CA 1
ATOM 710 C C . GLU A 1 92 ? 10.562 11.531 7.844 1 98 92 GLU A C 1
ATOM 712 O O . GLU A 1 92 ? 10.555 12.258 8.844 1 98 92 GLU A O 1
ATOM 717 N N . GLN A 1 93 ? 9.922 11.852 6.742 1 97.31 93 GLN A N 1
ATOM 718 C CA . GLN A 1 93 ? 9.094 13.055 6.668 1 97.31 93 GLN A CA 1
ATOM 719 C C . GLN A 1 93 ? 7.941 12.992 7.664 1 97.31 93 GLN A C 1
ATOM 721 O O . GLN A 1 93 ? 7.645 13.977 8.336 1 97.31 93 GLN A O 1
ATOM 726 N N . LEU A 1 94 ? 7.387 11.875 7.816 1 98.25 94 LEU A N 1
ATOM 727 C CA . LEU A 1 94 ? 6.273 11.703 8.742 1 98.25 94 LEU A CA 1
ATOM 728 C C . LEU A 1 94 ? 6.75 11.82 10.188 1 98.25 94 LEU A C 1
ATOM 730 O O . LEU A 1 94 ? 6.066 12.406 11.031 1 98.25 94 LEU A O 1
ATOM 734 N N . THR A 1 95 ? 7.871 11.227 10.422 1 98.38 95 THR A N 1
ATOM 735 C CA . THR A 1 95 ? 8.445 11.305 11.766 1 98.38 95 THR A CA 1
ATOM 736 C C . THR A 1 95 ? 8.758 12.758 12.133 1 98.38 95 THR A C 1
ATOM 738 O O . THR A 1 95 ? 8.453 13.195 13.242 1 98.38 95 THR A O 1
ATOM 741 N N . SER A 1 96 ? 9.336 13.477 11.18 1 97.88 96 SER A N 1
ATOM 742 C CA . SER A 1 96 ? 9.648 14.883 11.414 1 97.88 96 SER A CA 1
ATOM 743 C C . SER A 1 96 ? 8.391 15.695 11.68 1 97.88 96 SER A C 1
ATOM 745 O O . SER A 1 96 ? 8.375 16.547 12.562 1 97.88 96 SER A O 1
ATOM 747 N N . LEU A 1 97 ? 7.387 15.43 10.914 1 98.12 97 LEU A N 1
ATOM 748 C CA . LEU A 1 97 ? 6.133 16.141 11.125 1 98.12 97 LEU A CA 1
ATOM 749 C C . LEU A 1 97 ? 5.523 15.789 12.477 1 98.12 97 LEU A C 1
ATOM 751 O O . LEU A 1 97 ? 5.023 16.672 13.18 1 98.12 97 LEU A O 1
ATOM 755 N N . ASP A 1 98 ? 5.539 14.547 12.82 1 98.06 98 ASP A N 1
ATOM 756 C CA . ASP A 1 98 ? 5.047 14.094 14.117 1 98.06 98 ASP A CA 1
ATOM 757 C C . ASP A 1 98 ? 5.742 14.828 15.258 1 98.06 98 ASP A C 1
ATOM 759 O O . ASP A 1 98 ? 5.086 15.289 16.188 1 98.06 98 ASP A O 1
ATOM 763 N N . GLU A 1 99 ? 7.023 14.977 15.156 1 97.81 99 GLU A N 1
ATOM 764 C CA . GLU A 1 99 ? 7.801 15.68 16.172 1 97.81 99 GLU A CA 1
ATOM 765 C C . GLU A 1 99 ? 7.414 17.156 16.234 1 97.81 99 GLU A C 1
ATOM 767 O O . GLU A 1 99 ? 7.27 17.719 17.328 1 97.81 99 GLU A O 1
ATOM 772 N N . LEU A 1 100 ? 7.25 17.766 15.102 1 97.62 100 LEU A N 1
ATOM 773 C CA . LEU A 1 100 ? 6.848 19.172 15.039 1 97.62 100 LEU A CA 1
ATOM 774 C C . LEU A 1 100 ? 5.488 19.375 15.695 1 97.62 100 LEU A C 1
ATOM 776 O O . LEU A 1 100 ? 5.316 20.297 16.5 1 97.62 100 LEU A O 1
ATOM 780 N N . ILE A 1 101 ? 4.551 18.516 15.422 1 97.75 101 ILE A N 1
ATOM 781 C CA . ILE A 1 101 ? 3.203 18.641 15.969 1 97.75 101 ILE A CA 1
ATOM 782 C C . ILE A 1 101 ? 3.236 18.422 17.484 1 97.75 101 ILE A C 1
ATOM 784 O O . ILE A 1 101 ? 2.559 19.141 18.219 1 97.75 101 ILE A O 1
ATOM 788 N N . THR A 1 102 ? 4 17.484 17.875 1 96.56 102 THR A N 1
ATOM 789 C CA . THR A 1 102 ? 4.133 17.219 19.312 1 96.56 102 THR A CA 1
ATOM 790 C C . THR A 1 102 ? 4.688 18.422 20.031 1 96.56 102 THR A C 1
ATOM 792 O O . THR A 1 102 ? 4.223 18.781 21.125 1 96.56 102 THR A O 1
ATOM 795 N N . GLU A 1 103 ? 5.629 19.062 19.438 1 95.94 103 GLU A N 1
ATOM 796 C CA . GLU A 1 103 ? 6.176 20.297 20 1 95.94 103 GLU A CA 1
ATOM 797 C C . GLU A 1 103 ? 5.105 21.391 20.094 1 95.94 103 GLU A C 1
ATOM 799 O O . GLU A 1 103 ? 5.004 22.078 21.109 1 95.94 103 GLU A O 1
ATOM 804 N N . MET A 1 104 ? 4.336 21.531 19.078 1 95.44 104 MET A N 1
ATOM 805 C CA . MET A 1 104 ? 3.289 22.547 19.047 1 95.44 104 MET A CA 1
ATOM 806 C C . MET A 1 104 ? 2.227 22.266 20.109 1 95.44 104 MET A C 1
ATOM 808 O O . MET A 1 104 ? 1.738 23.172 20.766 1 95.44 104 MET A O 1
ATOM 812 N N . LEU A 1 105 ? 1.926 21.031 20.25 1 95.62 105 LEU A N 1
ATOM 813 C CA . LEU A 1 105 ? 0.946 20.656 21.25 1 95.62 105 LEU A CA 1
ATOM 814 C C . LEU A 1 105 ? 1.471 20.938 22.656 1 95.62 105 LEU A C 1
ATOM 816 O O . LEU A 1 105 ? 0.721 21.406 23.516 1 95.62 105 LEU A O 1
ATOM 820 N N . ALA A 1 106 ? 2.754 20.734 22.844 1 93 106 ALA A N 1
ATOM 821 C CA . ALA A 1 106 ? 3.371 21.047 24.125 1 93 106 ALA A CA 1
ATOM 822 C C . ALA A 1 106 ? 3.318 22.547 24.406 1 93 106 ALA A C 1
ATOM 824 O O . ALA A 1 106 ? 3.098 22.969 25.547 1 93 106 ALA A O 1
ATOM 825 N N . GLN A 1 107 ? 3.521 23.344 23.406 1 90.81 107 GLN A N 1
ATOM 826 C CA . GLN A 1 107 ? 3.439 24.797 23.547 1 90.81 107 GLN A CA 1
ATOM 827 C C . GLN A 1 107 ? 2.035 25.234 23.953 1 90.81 107 GLN A C 1
ATOM 829 O O . GLN A 1 107 ? 1.872 26.094 24.797 1 90.81 107 GLN A O 1
ATOM 834 N N . LEU A 1 108 ? 1.077 24.641 23.375 1 92.38 108 LEU A N 1
ATOM 835 C CA . LEU A 1 108 ? -0.309 24.953 23.703 1 92.38 108 LEU A CA 1
ATOM 836 C C . LEU A 1 108 ? -0.626 24.578 25.156 1 92.38 108 LEU A C 1
ATOM 838 O O . LEU A 1 108 ? -1.395 25.281 25.828 1 92.38 108 LEU A O 1
ATOM 842 N N . ASP A 1 109 ? -0.089 23.516 25.641 1 88.25 109 ASP A N 1
ATOM 843 C CA . ASP A 1 109 ? -0.329 23.047 27 1 88.25 109 ASP A CA 1
ATOM 844 C C . ASP A 1 109 ? 0.411 23.906 28.016 1 88.25 109 ASP A C 1
ATOM 846 O O . ASP A 1 109 ? -0.023 24.031 29.172 1 88.25 109 ASP A O 1
ATOM 850 N N . GLY A 1 110 ? 1.688 24.312 27.781 1 80.06 110 GLY A N 1
ATOM 851 C CA . GLY A 1 110 ? 2.447 25.172 28.688 1 80.06 110 GLY A CA 1
ATOM 852 C C . GLY A 1 110 ? 1.935 26.594 28.719 1 80.06 110 GLY A C 1
ATOM 853 O O . GLY A 1 110 ? 2.117 27.297 29.719 1 80.06 110 GLY A O 1
ATOM 854 N N . THR A 1 111 ? 1.564 27.234 27.609 1 61.38 111 THR A N 1
ATOM 855 C CA . THR A 1 111 ? 0.996 28.562 27.656 1 61.38 111 THR A CA 1
ATOM 856 C C . THR A 1 111 ? -0.291 28.594 28.469 1 61.38 111 THR A C 1
ATOM 858 O O . THR A 1 111 ? -0.661 29.625 29.031 1 61.38 111 THR A O 1
ATOM 861 N N . THR A 1 112 ? -0.958 27.594 28.734 1 54.28 112 THR A N 1
ATOM 862 C CA . THR A 1 112 ? -2.102 27.656 29.641 1 54.28 112 THR A CA 1
ATOM 863 C C . THR A 1 112 ? -1.647 27.938 31.062 1 54.28 112 THR A C 1
ATOM 865 O O . THR A 1 112 ? -2.436 28.391 31.906 1 54.28 112 THR A O 1
ATOM 868 N N . SER A 1 113 ? -0.419 27.578 31.453 1 46.28 113 SER A N 1
ATOM 869 C CA . SER A 1 113 ? -0.102 27.766 32.875 1 46.28 113 SER A CA 1
ATOM 870 C C . SER A 1 113 ? 0.15 29.234 33.188 1 46.28 113 SER A C 1
ATOM 872 O O . SER A 1 113 ? 0.2 29.609 34.375 1 46.28 113 SER A O 1
ATOM 874 N N . GLY A 1 114 ? 0.662 30.031 32.25 1 42.28 114 GLY A N 1
ATOM 875 C CA . GLY A 1 114 ? 1.1 31.328 32.75 1 42.28 114 GLY A CA 1
AT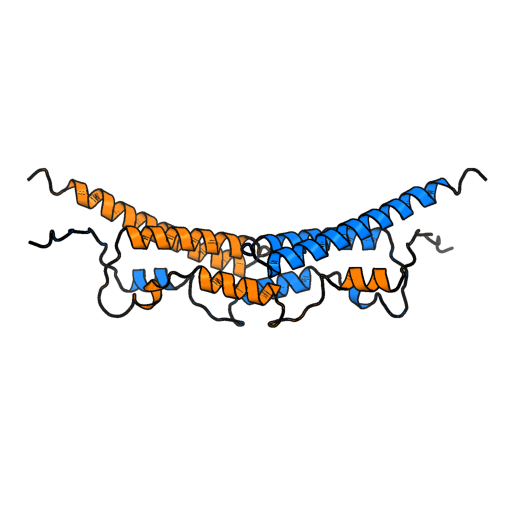OM 876 C C . GLY A 1 114 ? -0.049 32.281 33.031 1 42.28 114 GLY A C 1
ATOM 877 O O . GLY A 1 114 ? 0.171 33.438 33.375 1 42.28 114 GLY A O 1
ATOM 878 N N . THR A 1 115 ? -1.275 32.094 32.5 1 42.81 115 THR A N 1
ATOM 879 C CA . THR A 1 115 ? -2.178 33.188 32.781 1 42.81 115 THR A CA 1
ATOM 880 C C . THR A 1 115 ? -2.479 33.312 34.25 1 42.81 115 THR A C 1
ATOM 882 O O . THR A 1 115 ? -3.014 34.312 34.719 1 42.81 115 THR A O 1
ATOM 885 N N . GLY A 1 116 ? -2.621 32.188 35 1 38.41 116 GLY A N 1
ATOM 886 C CA . GLY A 1 116 ? -3.381 32.531 36.219 1 38.41 116 GLY A CA 1
ATOM 887 C C . GLY A 1 116 ? -2.609 33.406 37.188 1 38.41 116 GLY A C 1
ATOM 888 O O . GLY A 1 116 ? -3.135 33.812 38.219 1 38.41 116 GLY A O 1
ATOM 889 N N . SER A 1 117 ? -1.243 33.156 37.375 1 37.22 117 SER A N 1
ATOM 890 C CA . SER A 1 117 ? -0.848 33.75 38.656 1 37.22 117 SER A CA 1
ATOM 891 C C . SER A 1 117 ? -0.658 35.281 38.5 1 37.22 117 SER A C 1
ATOM 893 O O . SER A 1 117 ? 0.418 35.719 38.125 1 37.22 117 SER A O 1
ATOM 895 N N . LEU A 1 118 ? -1.289 35.969 37.5 1 28.22 118 LEU A N 1
ATOM 896 C CA . LEU A 1 118 ? -1.196 37.375 37.875 1 28.22 118 LEU A CA 1
ATOM 897 C C . LEU A 1 118 ? -2.16 37.719 39 1 28.22 118 LEU A C 1
ATOM 899 O O . LEU A 1 118 ? -3.25 37.156 39.094 1 28.22 118 LEU A O 1
ATOM 903 N N . MET B 1 1 ? -25.969 36.844 24.031 1 53.31 1 MET B N 1
ATOM 904 C CA . MET B 1 1 ? -24.594 37.25 23.75 1 53.31 1 MET B CA 1
ATOM 905 C C . MET B 1 1 ? -23.734 36.062 23.344 1 53.31 1 MET B C 1
ATOM 907 O O . MET B 1 1 ? -23.797 35 23.953 1 53.31 1 MET B O 1
ATOM 911 N N . ALA B 1 2 ? -23.406 35.938 22.109 1 60.19 2 ALA B N 1
ATOM 912 C CA . ALA B 1 2 ? -22.719 34.75 21.625 1 60.19 2 ALA B CA 1
ATOM 913 C C . ALA B 1 2 ? -21.422 34.5 22.406 1 60.19 2 ALA B C 1
ATOM 915 O O . ALA B 1 2 ? -20.625 35.438 22.594 1 60.19 2 ALA B O 1
ATOM 916 N N . VAL B 1 3 ? -21.453 33.531 23.359 1 61.53 3 VAL B N 1
ATOM 917 C CA . VAL B 1 3 ? -20.281 33.188 24.156 1 61.53 3 VAL B CA 1
ATOM 918 C C . VAL B 1 3 ? -19.094 32.938 23.234 1 61.53 3 VAL B C 1
ATOM 920 O O . VAL B 1 3 ? -19.172 32.156 22.297 1 61.53 3 VAL B O 1
ATOM 923 N N . ARG B 1 4 ? -18.328 33.969 23.125 1 67.69 4 ARG B N 1
ATOM 924 C CA . ARG B 1 4 ? -17.109 33.844 22.312 1 67.69 4 ARG B CA 1
ATOM 925 C C . ARG B 1 4 ? -16.188 32.75 22.875 1 67.69 4 ARG B C 1
ATOM 927 O O . ARG B 1 4 ? -15.953 32.688 24.078 1 67.69 4 ARG B O 1
ATOM 934 N N . GLN B 1 5 ? -16.141 31.484 22.297 1 65.12 5 GLN B N 1
ATOM 935 C CA . GLN B 1 5 ? -15.172 30.469 22.688 1 65.12 5 GLN B CA 1
ATOM 936 C C . GLN B 1 5 ? -13.75 30.906 22.328 1 65.12 5 GLN B C 1
ATOM 938 O O . GLN B 1 5 ? -13.508 31.406 21.219 1 65.12 5 GLN B O 1
ATOM 943 N N . ILE B 1 6 ? -12.867 31.297 23.312 1 71.62 6 ILE B N 1
ATOM 944 C CA . ILE B 1 6 ? -11.453 31.594 23.125 1 71.62 6 ILE B CA 1
ATOM 945 C C . ILE B 1 6 ? -10.664 30.297 22.984 1 71.62 6 ILE B C 1
ATOM 947 O O . ILE B 1 6 ? -10.742 29.422 23.844 1 71.62 6 ILE B O 1
ATOM 951 N N . GLU B 1 7 ? -10.188 29.969 21.688 1 75.06 7 GLU B N 1
ATOM 952 C CA . GLU B 1 7 ? -9.32 28.797 21.516 1 75.06 7 GLU B CA 1
ATOM 953 C C . GLU B 1 7 ? -7.863 29.219 21.359 1 75.06 7 GLU B C 1
ATOM 955 O O . GLU B 1 7 ? -7.57 30.219 20.703 1 75.06 7 GLU B O 1
ATOM 960 N N . ARG B 1 8 ? -7 28.594 22.156 1 86.75 8 ARG B N 1
ATOM 961 C CA . ARG B 1 8 ? -5.566 28.797 21.969 1 86.75 8 ARG B CA 1
ATOM 962 C C . ARG B 1 8 ? -5.09 28.188 20.656 1 86.75 8 ARG B C 1
ATOM 964 O O . ARG B 1 8 ? -5.559 27.125 20.25 1 86.75 8 ARG B O 1
ATOM 971 N N . ALA B 1 9 ? -4.23 28.922 19.922 1 88.44 9 ALA B N 1
ATOM 972 C CA . ALA B 1 9 ? -3.691 28.453 18.656 1 88.44 9 ALA B CA 1
ATOM 973 C C . ALA B 1 9 ? -2.209 28.781 18.531 1 88.44 9 ALA B C 1
ATOM 975 O O . ALA B 1 9 ? -1.705 29.672 19.203 1 88.44 9 ALA B O 1
ATOM 976 N N . VAL B 1 10 ? -1.596 27.953 17.781 1 91.25 10 VAL B N 1
ATOM 977 C CA . VAL B 1 10 ? -0.193 28.219 17.469 1 91.25 10 VAL B CA 1
ATOM 978 C C . VAL B 1 10 ? -0.091 29.062 16.203 1 91.25 10 VAL B C 1
ATOM 980 O O . VAL B 1 10 ? -0.766 28.781 15.211 1 91.25 10 VAL B O 1
ATOM 983 N N . ILE B 1 11 ? 0.66 30.125 16.297 1 89.31 11 ILE B N 1
ATOM 984 C CA . ILE B 1 11 ? 0.984 30.906 15.109 1 89.31 11 ILE B CA 1
ATOM 985 C C . ILE B 1 11 ? 2.143 30.25 14.359 1 89.31 11 ILE B C 1
ATOM 987 O O . ILE B 1 11 ? 3.215 30.031 14.93 1 89.31 11 ILE B O 1
ATOM 991 N N . LEU B 1 12 ? 1.974 30.062 13.094 1 92.19 12 LEU B N 1
ATOM 992 C CA . LEU B 1 12 ? 2.912 29.266 12.312 1 92.19 12 LEU B CA 1
ATOM 993 C C . LEU B 1 12 ? 3.885 30.156 11.547 1 92.19 12 LEU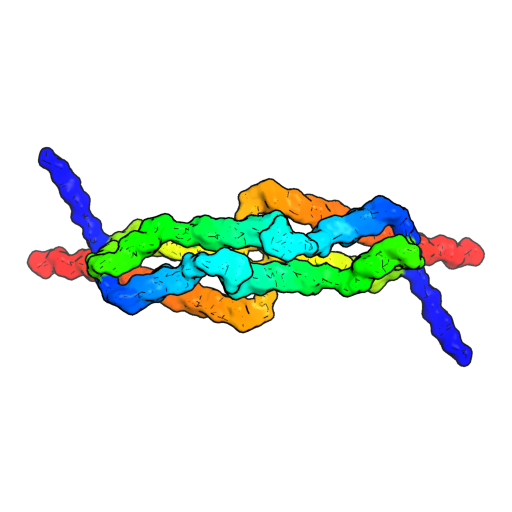 B C 1
ATOM 995 O O . LEU B 1 12 ? 3.5 31.219 11.039 1 92.19 12 LEU B O 1
ATOM 999 N N . GLU B 1 13 ? 5.086 29.719 11.484 1 88.94 13 GLU B N 1
ATOM 1000 C CA . GLU B 1 13 ? 6.059 30.281 10.562 1 88.94 13 GLU B CA 1
ATOM 1001 C C . GLU B 1 13 ? 5.984 29.594 9.195 1 88.94 13 GLU B C 1
ATOM 1003 O O . GLU B 1 13 ? 5.453 28.5 9.07 1 88.94 13 GLU B O 1
ATOM 1008 N N . PRO B 1 14 ? 6.504 30.219 8.188 1 88.75 14 PRO B N 1
ATOM 1009 C CA . PRO B 1 14 ? 6.461 29.641 6.844 1 88.75 14 PRO B CA 1
ATOM 1010 C C . PRO B 1 14 ? 7.094 28.25 6.785 1 88.75 14 PRO B C 1
ATOM 1012 O O . PRO B 1 14 ? 6.605 27.375 6.066 1 88.75 14 PRO B O 1
ATOM 1015 N N . GLU B 1 15 ? 8.125 28.047 7.555 1 90.06 15 GLU B N 1
ATOM 1016 C CA . GLU B 1 15 ? 8.805 26.75 7.562 1 90.06 15 GLU B CA 1
ATOM 1017 C C . GLU B 1 15 ? 7.914 25.656 8.141 1 90.06 15 GLU B C 1
ATOM 1019 O O . GLU B 1 15 ? 7.984 24.5 7.719 1 90.06 15 GLU B O 1
ATOM 1024 N N . ASP B 1 16 ? 7.082 26.031 9.172 1 92.75 16 ASP B N 1
ATOM 1025 C CA . ASP B 1 16 ? 6.125 25.078 9.742 1 92.75 16 ASP B CA 1
ATOM 1026 C C . ASP B 1 16 ? 5.082 24.656 8.719 1 92.75 16 ASP B C 1
ATOM 1028 O O . ASP B 1 16 ? 4.742 23.484 8.617 1 92.75 16 ASP B O 1
ATOM 1032 N N . ILE B 1 17 ? 4.66 25.688 8 1 92.62 17 ILE B N 1
ATOM 1033 C CA . ILE B 1 17 ? 3.613 25.438 7.02 1 92.62 17 ILE B CA 1
ATOM 1034 C C . ILE B 1 17 ? 4.133 24.5 5.93 1 92.62 17 ILE B C 1
ATOM 1036 O O . ILE B 1 17 ? 3.445 23.562 5.539 1 92.62 17 ILE B O 1
ATOM 1040 N N . GLU B 1 18 ? 5.309 24.719 5.48 1 91.62 18 GLU B N 1
ATOM 1041 C CA . GLU B 1 18 ? 5.918 23.844 4.484 1 91.62 18 GLU B CA 1
ATOM 1042 C C . GLU B 1 18 ? 6.066 22.422 5.016 1 91.62 18 GLU B C 1
ATOM 1044 O O . GLU B 1 18 ? 5.762 21.453 4.316 1 91.62 18 GLU B O 1
ATOM 1049 N N . ALA B 1 19 ? 6.52 22.281 6.246 1 93.38 19 ALA B N 1
ATOM 1050 C CA . ALA B 1 19 ? 6.707 20.969 6.871 1 93.38 19 ALA B CA 1
ATOM 1051 C C . ALA B 1 19 ? 5.383 20.234 6.992 1 93.38 19 ALA B C 1
ATOM 1053 O O . ALA B 1 19 ? 5.336 19 6.859 1 93.38 19 ALA B O 1
ATOM 1054 N N . MET B 1 20 ? 4.312 20.953 7.227 1 95 20 MET B N 1
ATOM 1055 C CA . MET B 1 20 ? 2.992 20.344 7.398 1 95 20 MET B CA 1
ATOM 1056 C C . MET B 1 20 ? 2.451 19.828 6.066 1 95 20 MET B C 1
ATOM 1058 O O . MET B 1 20 ? 1.713 18.844 6.031 1 95 20 MET B O 1
ATOM 1062 N N . HIS B 1 21 ? 2.859 20.5 4.992 1 94.5 21 HIS B N 1
ATOM 1063 C CA . HIS B 1 21 ? 2.344 20.156 3.676 1 94.5 21 HIS B CA 1
ATOM 1064 C C . HIS B 1 21 ? 3.145 19 3.059 1 94.5 21 HIS B C 1
ATOM 1066 O O . HIS B 1 21 ? 2.598 18.188 2.312 1 94.5 21 HIS B O 1
ATOM 1072 N N . ARG B 1 22 ? 4.355 18.859 3.373 1 94.62 22 ARG B N 1
ATOM 1073 C CA . ARG B 1 22 ? 5.336 18.078 2.625 1 94.62 22 ARG B CA 1
ATOM 1074 C C . ARG B 1 22 ? 4.918 16.609 2.535 1 94.62 22 ARG B C 1
ATOM 1076 O O . ARG B 1 22 ? 4.879 16.031 1.445 1 94.62 22 ARG B O 1
ATOM 1083 N N . PRO B 1 23 ? 4.516 15.938 3.613 1 95.81 23 PRO B N 1
ATOM 1084 C CA . PRO B 1 23 ? 4.188 14.516 3.521 1 95.81 23 PRO B CA 1
ATOM 1085 C C . PRO B 1 23 ? 2.881 14.258 2.777 1 95.81 23 PRO B C 1
ATOM 1087 O O . PRO B 1 23 ? 2.576 13.109 2.434 1 95.81 23 PRO B O 1
ATOM 1090 N N . PHE B 1 24 ? 2.139 15.367 2.488 1 95.75 24 PHE B N 1
ATOM 1091 C CA . PHE B 1 24 ? 0.784 15.164 1.99 1 95.75 24 PHE B CA 1
ATOM 1092 C C . PHE B 1 24 ? 0.651 15.672 0.56 1 95.75 24 PHE B C 1
ATOM 1094 O O . PHE B 1 24 ? -0.458 15.766 0.03 1 95.75 24 PHE B O 1
ATOM 1101 N N . ILE B 1 25 ? 1.733 16.094 -0.018 1 90.81 25 ILE B N 1
ATOM 1102 C CA . ILE B 1 25 ? 1.685 16.5 -1.416 1 90.81 25 ILE B CA 1
ATOM 1103 C C . ILE B 1 25 ? 1.31 15.305 -2.293 1 90.81 25 ILE B C 1
ATOM 1105 O O . ILE B 1 25 ? 1.973 14.266 -2.256 1 90.81 25 ILE B O 1
ATOM 1109 N N . ASN B 1 26 ? 0.221 15.484 -2.99 1 84.5 26 ASN B N 1
ATOM 1110 C CA . ASN B 1 26 ? -0.285 14.438 -3.873 1 84.5 26 ASN B CA 1
ATOM 1111 C C . ASN B 1 26 ? 0.255 14.594 -5.289 1 84.5 26 ASN B C 1
ATOM 1113 O O . ASN B 1 26 ? -0.021 15.594 -5.961 1 84.5 26 ASN B O 1
ATOM 1117 N N . LYS B 1 27 ? 0.926 13.711 -5.73 1 91.06 27 LYS B N 1
ATOM 1118 C CA . LYS B 1 27 ? 1.49 13.766 -7.074 1 91.06 27 LYS B CA 1
ATOM 1119 C C . LYS B 1 27 ? 0.845 12.719 -7.984 1 91.06 27 LYS B C 1
ATOM 1121 O O . LYS B 1 27 ? 1.396 12.383 -9.031 1 91.06 27 LYS B O 1
ATOM 1126 N N . GLY B 1 28 ? -0.27 12.141 -7.496 1 90.75 28 GLY B N 1
ATOM 1127 C CA . GLY B 1 28 ? -0.991 11.164 -8.297 1 90.75 28 GLY B CA 1
ATOM 1128 C C . GLY B 1 28 ? -0.144 9.961 -8.688 1 90.75 28 GLY B C 1
ATOM 1129 O O . GLY B 1 28 ? 0.521 9.367 -7.836 1 90.75 28 GLY B O 1
ATOM 1130 N N . ASN B 1 29 ? -0.074 9.656 -10.023 1 91.19 29 ASN B N 1
ATOM 1131 C CA . ASN B 1 29 ? 0.643 8.484 -10.516 1 91.19 29 ASN B CA 1
ATOM 1132 C C . ASN B 1 29 ? 2.154 8.688 -10.453 1 91.19 29 ASN B C 1
ATOM 1134 O O . ASN B 1 29 ? 2.916 7.715 -10.492 1 91.19 29 ASN B O 1
ATOM 1138 N N . SER B 1 30 ? 2.516 9.891 -10.281 1 93.12 30 SER B N 1
ATOM 1139 C CA . SER B 1 30 ? 3.945 10.188 -10.273 1 93.12 30 SER B CA 1
ATOM 1140 C C . SER B 1 30 ? 4.5 10.211 -8.852 1 93.12 30 SER B C 1
ATOM 1142 O O . SER B 1 30 ? 5.703 10.391 -8.656 1 93.12 30 SER B O 1
ATOM 1144 N N . ASP B 1 31 ? 3.621 10.07 -7.91 1 95.94 31 ASP B N 1
ATOM 1145 C CA . ASP B 1 31 ? 4.055 10.016 -6.516 1 95.94 31 ASP B CA 1
ATOM 1146 C C . ASP B 1 31 ? 5.016 8.852 -6.285 1 95.94 31 ASP B C 1
ATOM 1148 O O . ASP B 1 31 ? 4.711 7.707 -6.625 1 95.94 31 ASP B O 1
ATOM 1152 N N . PRO B 1 32 ? 6.156 9.164 -5.734 1 96.62 32 PRO B N 1
ATOM 1153 C CA . PRO B 1 32 ? 7.137 8.094 -5.52 1 96.62 32 PRO B CA 1
ATOM 1154 C C . PRO B 1 32 ? 6.586 6.949 -4.672 1 96.62 32 PRO B C 1
ATOM 1156 O O . PRO B 1 32 ? 6.957 5.789 -4.883 1 96.62 32 PRO B O 1
ATOM 1159 N N . VAL B 1 33 ? 5.754 7.258 -3.721 1 97.19 33 VAL B N 1
ATOM 1160 C CA . VAL B 1 33 ? 5.172 6.23 -2.861 1 97.19 33 VAL B CA 1
ATOM 1161 C C . VAL B 1 33 ? 4.211 5.363 -3.672 1 97.19 33 VAL B C 1
ATOM 1163 O O . VAL B 1 33 ? 4.207 4.137 -3.533 1 97.19 33 VAL B O 1
ATOM 1166 N N . VAL B 1 34 ? 3.451 5.949 -4.559 1 97 34 VAL B N 1
ATOM 1167 C CA . VAL B 1 34 ? 2.537 5.211 -5.422 1 97 34 VAL B CA 1
ATOM 1168 C C . VAL B 1 34 ? 3.334 4.355 -6.406 1 97 34 VAL B C 1
ATOM 1170 O O . VAL B 1 34 ? 3.012 3.186 -6.625 1 97 34 VAL B O 1
ATOM 1173 N N . ARG B 1 35 ? 4.375 4.91 -6.965 1 96.44 35 ARG B N 1
ATOM 1174 C CA . ARG B 1 35 ? 5.227 4.168 -7.887 1 96.44 35 ARG B CA 1
ATOM 1175 C C . ARG B 1 35 ? 5.863 2.965 -7.199 1 96.44 35 ARG B C 1
ATOM 1177 O O . ARG B 1 35 ? 5.926 1.876 -7.773 1 96.44 35 ARG B O 1
ATOM 1184 N N . ALA B 1 36 ? 6.293 3.201 -5.965 1 97.44 36 ALA B N 1
ATOM 1185 C CA . ALA B 1 36 ? 6.914 2.113 -5.211 1 97.44 36 ALA B CA 1
ATOM 1186 C C . ALA B 1 36 ? 5.91 0.994 -4.945 1 97.44 36 ALA B C 1
ATOM 1188 O O . ALA B 1 36 ? 6.262 -0.187 -4.996 1 97.44 36 ALA B O 1
ATOM 1189 N N . PHE B 1 37 ? 4.703 1.375 -4.637 1 97.31 37 PHE B N 1
ATOM 1190 C CA . PHE B 1 37 ? 3.654 0.391 -4.398 1 97.31 37 PHE B CA 1
ATOM 1191 C C . PHE B 1 37 ? 3.381 -0.423 -5.66 1 97.31 37 PHE B C 1
ATOM 1193 O O . PHE B 1 37 ? 3.32 -1.653 -5.605 1 97.31 37 PHE B O 1
ATOM 1200 N N . ARG B 1 38 ? 3.242 0.263 -6.758 1 96.75 38 ARG B N 1
ATOM 1201 C CA . ARG B 1 38 ? 3.021 -0.4 -8.039 1 96.75 38 ARG B CA 1
ATOM 1202 C C . ARG B 1 38 ? 4.164 -1.354 -8.367 1 96.75 38 ARG B C 1
ATOM 1204 O O . ARG B 1 38 ? 3.934 -2.48 -8.805 1 96.75 38 ARG B O 1
ATOM 1211 N N . GLU B 1 39 ? 5.375 -0.901 -8.133 1 96.31 39 GLU B N 1
ATOM 1212 C CA . GLU B 1 39 ? 6.551 -1.725 -8.406 1 96.31 39 GLU B CA 1
ATOM 1213 C C . GLU B 1 39 ? 6.602 -2.936 -7.477 1 96.31 39 GLU B C 1
ATOM 1215 O O . GLU B 1 39 ? 7.016 -4.02 -7.883 1 96.31 39 GLU B O 1
ATOM 1220 N N . ALA B 1 40 ? 6.188 -2.725 -6.258 1 96.69 40 ALA B N 1
ATOM 1221 C CA . ALA B 1 40 ? 6.145 -3.836 -5.312 1 96.69 40 ALA B CA 1
ATOM 1222 C C . ALA B 1 40 ? 5.152 -4.902 -5.762 1 96.69 40 ALA B C 1
ATOM 1224 O O . ALA B 1 40 ? 5.414 -6.102 -5.637 1 96.69 40 ALA B O 1
ATOM 1225 N N . LEU B 1 41 ? 3.994 -4.465 -6.332 1 96.56 41 LEU B N 1
ATOM 1226 C CA . LEU B 1 41 ? 3.021 -5.41 -6.863 1 96.56 41 LEU B CA 1
ATOM 1227 C C . LEU B 1 41 ? 3.615 -6.215 -8.016 1 96.56 41 LEU B C 1
ATOM 1229 O O . LEU B 1 41 ? 3.479 -7.441 -8.062 1 96.56 41 LEU B O 1
ATOM 1233 N N . ARG B 1 42 ? 4.301 -5.539 -8.836 1 94.75 42 ARG B N 1
ATOM 1234 C CA . ARG B 1 42 ? 4.918 -6.199 -9.984 1 94.75 42 ARG B CA 1
ATOM 1235 C C . ARG B 1 42 ? 5.992 -7.184 -9.531 1 94.75 42 ARG B C 1
ATOM 1237 O O . ARG B 1 42 ? 6.066 -8.305 -10.039 1 94.75 42 ARG B O 1
ATOM 1244 N N . ALA B 1 43 ? 6.738 -6.746 -8.523 1 94.19 43 ALA B N 1
ATOM 1245 C CA . ALA B 1 43 ? 7.867 -7.547 -8.055 1 94.19 43 ALA B CA 1
ATOM 1246 C C . ALA B 1 43 ? 7.387 -8.805 -7.332 1 94.19 43 ALA B C 1
ATOM 1248 O O . ALA B 1 43 ? 8.133 -9.773 -7.203 1 94.19 43 ALA B O 1
ATOM 1249 N N . SER B 1 44 ? 6.191 -8.734 -6.828 1 93.31 44 SER B N 1
ATOM 1250 C CA . SER B 1 44 ? 5.66 -9.891 -6.105 1 93.31 44 SER B CA 1
ATOM 1251 C C . SER B 1 44 ? 5.227 -10.992 -7.062 1 93.31 44 SER B C 1
ATOM 1253 O O . SER B 1 44 ? 4.961 -12.117 -6.645 1 93.31 44 SER B O 1
ATOM 1255 N N . THR B 1 45 ? 5.172 -10.781 -8.336 1 94.69 45 THR B N 1
ATOM 1256 C CA . THR B 1 45 ? 4.758 -11.758 -9.336 1 94.69 45 THR B CA 1
ATOM 1257 C C . THR B 1 45 ? 5.918 -12.672 -9.711 1 94.69 45 THR B C 1
ATOM 1259 O O . THR B 1 45 ? 6.949 -12.211 -10.195 1 94.69 45 THR B O 1
ATOM 1262 N N . PRO B 1 46 ? 5.711 -13.953 -9.555 1 94.25 46 PRO B N 1
ATOM 1263 C CA . PRO B 1 46 ? 6.77 -14.859 -10.008 1 94.25 46 PRO B CA 1
ATOM 1264 C C . PRO B 1 46 ? 7.066 -14.719 -11.5 1 94.25 46 PRO B C 1
ATOM 1266 O O . PRO B 1 46 ? 6.141 -14.688 -12.312 1 94.25 46 PRO B O 1
ATOM 1269 N N . GLY B 1 47 ? 8.305 -14.648 -11.883 1 91.31 47 GLY B N 1
ATOM 1270 C CA . GLY B 1 47 ? 8.711 -14.414 -13.266 1 91.31 47 GLY B CA 1
ATOM 1271 C C . GLY B 1 47 ? 8.281 -15.523 -14.211 1 91.31 47 GLY B C 1
ATOM 1272 O O . GLY B 1 47 ? 7.977 -15.266 -15.375 1 91.31 47 GLY B O 1
ATOM 1273 N N . TRP B 1 48 ? 8.32 -16.719 -13.742 1 91.31 48 TRP B N 1
ATOM 1274 C CA . TRP B 1 48 ? 8.031 -17.891 -14.578 1 91.31 48 TRP B CA 1
ATOM 1275 C C . TRP B 1 48 ? 6.539 -17.984 -14.883 1 91.31 48 TRP B C 1
ATOM 1277 O O . TRP B 1 48 ? 6.125 -18.75 -15.758 1 91.31 48 TRP B O 1
ATOM 1287 N N . LEU B 1 49 ? 5.66 -17.297 -14.094 1 93.12 49 LEU B N 1
ATOM 1288 C CA . LEU B 1 49 ? 4.215 -17.422 -14.211 1 93.12 49 LEU B CA 1
ATOM 1289 C C . LEU B 1 49 ? 3.746 -17.078 -15.617 1 93.12 49 LEU B C 1
ATOM 1291 O O . LEU B 1 49 ? 2.826 -17.719 -16.141 1 93.12 49 LEU B O 1
ATOM 1295 N N . SER B 1 50 ? 4.316 -16.109 -16.203 1 88.12 50 SER B N 1
ATOM 1296 C CA . SER B 1 50 ? 3.908 -15.664 -17.531 1 88.12 50 SER B CA 1
ATOM 1297 C C . SER B 1 50 ? 4.098 -16.781 -18.562 1 88.12 50 SER B C 1
ATOM 1299 O O . SER B 1 50 ? 3.459 -16.766 -19.625 1 88.12 50 SER B O 1
ATOM 1301 N N . ALA B 1 51 ? 4.938 -17.703 -18.297 1 85.5 51 ALA B N 1
ATOM 1302 C CA . ALA B 1 51 ? 5.246 -18.781 -19.234 1 85.5 51 ALA B CA 1
ATOM 1303 C C . ALA B 1 51 ? 4.258 -19.938 -19.078 1 85.5 51 ALA B C 1
ATOM 1305 O O . ALA B 1 51 ? 4.246 -20.875 -19.891 1 85.5 51 ALA B O 1
ATOM 1306 N N . LEU B 1 52 ? 3.498 -19.781 -17.969 1 84.19 52 LEU B N 1
ATOM 1307 C CA . LEU B 1 52 ? 2.51 -20.828 -17.75 1 84.19 52 LEU B CA 1
ATOM 1308 C C . LEU B 1 52 ? 1.334 -20.672 -18.719 1 84.19 52 LEU B C 1
ATOM 1310 O O . LEU B 1 52 ? 0.592 -19.688 -18.641 1 84.19 52 LEU B O 1
ATOM 1314 N N . ASP B 1 53 ? 0.98 -20.938 -19.938 1 73.12 53 ASP B N 1
ATOM 1315 C CA . ASP B 1 53 ? -0.173 -20.75 -20.812 1 73.12 53 ASP B CA 1
ATOM 1316 C C . ASP B 1 53 ? -0.185 -21.781 -21.938 1 73.12 53 ASP B C 1
ATOM 1318 O O . ASP B 1 53 ? -1.239 -22.062 -22.5 1 73.12 53 ASP B O 1
ATOM 1322 N N . SER B 1 54 ? 0.861 -22.109 -22.453 1 60.53 54 SER B N 1
ATOM 1323 C CA . SER B 1 54 ? 0.848 -22.688 -23.797 1 60.53 54 SER B CA 1
ATOM 1324 C C . SER B 1 54 ? 0.424 -24.141 -23.766 1 60.53 54 SER B C 1
ATOM 1326 O O . SER B 1 54 ? -0.313 -24.594 -24.641 1 60.53 54 SER B O 1
ATOM 1328 N N . GLU B 1 55 ? 0.895 -25.047 -23.328 1 58.44 55 GLU B N 1
ATOM 1329 C CA . GLU B 1 55 ? 0.72 -26.5 -23.328 1 58.44 55 GLU B CA 1
ATOM 1330 C C . GLU B 1 55 ? 0.609 -27.031 -21.906 1 58.44 55 GLU B C 1
ATOM 1332 O O . GLU B 1 55 ? 1.018 -26.375 -20.953 1 58.44 55 GLU B O 1
ATOM 1337 N N . SER B 1 56 ? -0.406 -27.891 -21.672 1 60.97 56 SER B N 1
ATOM 1338 C CA . SER B 1 56 ? -0.462 -28.562 -20.391 1 60.97 56 SER B CA 1
ATOM 1339 C C . SER B 1 56 ? 0.898 -28.562 -19.703 1 60.97 56 SER B C 1
ATOM 1341 O O . SER B 1 56 ? 1.863 -29.125 -20.203 1 60.97 56 SER B O 1
ATOM 1343 N N . LYS B 1 57 ? 0.768 -27.656 -18.609 1 80.62 57 LYS B N 1
ATOM 1344 C CA . LYS B 1 57 ? 2.072 -27.469 -17.984 1 80.62 57 LYS B CA 1
ATOM 1345 C C . LYS B 1 57 ? 2.086 -28.078 -16.578 1 80.62 57 LYS B C 1
ATOM 1347 O O . LYS B 1 57 ? 1.033 -28.391 -16.016 1 80.62 57 LYS B O 1
ATOM 1352 N N . THR B 1 58 ? 3.049 -28.422 -16.328 1 88.88 58 THR B N 1
ATOM 1353 C CA . THR B 1 58 ? 3.338 -28.969 -15 1 88.88 58 THR B CA 1
ATOM 1354 C C . THR B 1 58 ? 3.975 -27.891 -14.117 1 88.88 58 THR B C 1
ATOM 1356 O O . THR B 1 58 ? 4.582 -26.938 -14.617 1 88.88 58 THR B O 1
ATOM 1359 N N . VAL B 1 59 ? 3.588 -28.031 -12.914 1 93.06 59 VAL B N 1
ATOM 1360 C CA . VAL B 1 59 ? 4.23 -27.172 -11.93 1 93.06 59 VAL B CA 1
ATOM 1361 C C . VAL B 1 59 ? 4.844 -28.016 -10.812 1 93.06 59 VAL B C 1
ATOM 1363 O O . VAL B 1 59 ? 4.207 -28.953 -10.312 1 93.06 59 VAL B O 1
ATOM 1366 N N . SER B 1 60 ? 6.047 -27.703 -10.531 1 92.31 60 SER B N 1
ATOM 1367 C CA . SER B 1 60 ? 6.773 -28.438 -9.5 1 92.31 60 SER B CA 1
ATOM 1368 C C . SER B 1 60 ? 6.457 -27.891 -8.109 1 92.31 60 SER B C 1
ATOM 1370 O O . SER B 1 60 ? 5.836 -26.828 -7.98 1 92.31 60 SER B O 1
ATOM 1372 N N . ARG B 1 61 ? 6.941 -28.656 -7.129 1 94.56 61 ARG B N 1
ATOM 1373 C CA . ARG B 1 61 ? 6.789 -28.234 -5.738 1 94.56 61 ARG B CA 1
ATOM 1374 C C . ARG B 1 61 ? 7.48 -26.891 -5.492 1 94.56 61 ARG B C 1
ATOM 1376 O O . ARG B 1 61 ? 6.941 -26.031 -4.797 1 94.56 61 ARG B O 1
ATOM 1383 N N . SER B 1 62 ? 8.641 -26.766 -6.004 1 94.12 62 SER B N 1
ATOM 1384 C CA . SER B 1 62 ? 9.414 -25.547 -5.797 1 94.12 62 SER B CA 1
ATOM 1385 C C . SER B 1 62 ? 8.672 -24.328 -6.332 1 94.12 62 SER B C 1
ATOM 1387 O O . SER B 1 62 ? 8.703 -23.25 -5.715 1 94.12 62 SER B O 1
ATOM 1389 N N . ARG B 1 63 ? 8.023 -24.5 -7.449 1 94.38 63 ARG B N 1
ATOM 1390 C CA . ARG B 1 63 ? 7.285 -23.375 -8.031 1 94.38 63 ARG B CA 1
ATOM 1391 C C . ARG B 1 63 ? 6.027 -23.078 -7.219 1 94.38 63 ARG B C 1
ATOM 1393 O O . ARG B 1 63 ? 5.648 -21.906 -7.07 1 94.38 63 ARG B O 1
ATOM 1400 N N . LEU B 1 64 ? 5.43 -24.109 -6.707 1 96.69 64 LEU B N 1
ATOM 1401 C CA . LEU B 1 64 ? 4.27 -23.906 -5.848 1 96.69 64 LEU B CA 1
ATOM 1402 C C . LEU B 1 64 ? 4.664 -23.172 -4.566 1 96.69 64 LEU B C 1
ATOM 1404 O O . LEU B 1 64 ? 3.945 -22.266 -4.117 1 96.69 64 LEU B O 1
ATOM 1408 N N . ASP B 1 65 ? 5.809 -23.453 -3.982 1 96.56 65 ASP B 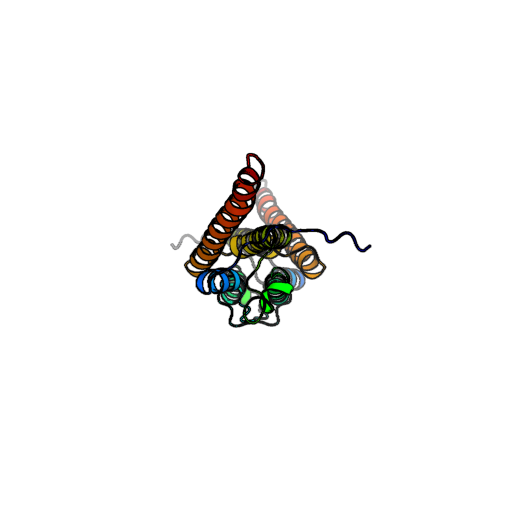N 1
ATOM 1409 C CA . ASP B 1 65 ? 6.316 -22.766 -2.803 1 96.56 65 ASP B CA 1
ATOM 1410 C C . ASP B 1 65 ? 6.594 -21.297 -3.105 1 96.56 65 ASP B C 1
ATOM 1412 O O . ASP B 1 65 ? 6.328 -20.422 -2.273 1 96.56 65 ASP B O 1
ATOM 1416 N N . GLU B 1 66 ? 7.109 -21.047 -4.297 1 96.62 66 GLU B N 1
ATOM 1417 C CA . GLU B 1 66 ? 7.355 -19.672 -4.723 1 96.62 66 GLU B CA 1
ATOM 1418 C C . GLU B 1 66 ? 6.051 -18.891 -4.82 1 96.62 66 GLU B C 1
ATOM 1420 O O . GLU B 1 66 ? 5.996 -17.719 -4.453 1 96.62 66 GLU B O 1
ATOM 1425 N N . LEU B 1 67 ? 5.035 -19.562 -5.309 1 97.62 67 LEU B N 1
ATOM 1426 C CA . LEU B 1 67 ? 3.73 -18.906 -5.422 1 97.62 67 LEU B CA 1
ATOM 1427 C C . LEU B 1 67 ? 3.176 -18.562 -4.043 1 97.62 67 LEU B C 1
ATOM 1429 O O . LEU B 1 67 ? 2.596 -17.5 -3.852 1 97.62 67 LEU B O 1
ATOM 1433 N N . LEU B 1 68 ? 3.367 -19.453 -3.092 1 98.06 68 LEU B N 1
ATOM 1434 C CA . LEU B 1 68 ? 2.9 -19.188 -1.737 1 98.06 68 LEU B CA 1
ATOM 1435 C C . LEU B 1 68 ? 3.611 -17.969 -1.151 1 98.06 68 LEU B C 1
ATOM 1437 O O . LEU B 1 68 ? 2.984 -17.125 -0.499 1 98.06 68 LEU B O 1
ATOM 1441 N N . THR B 1 69 ? 4.898 -17.875 -1.416 1 97.75 69 THR B N 1
ATOM 1442 C CA . THR B 1 69 ? 5.664 -16.703 -0.966 1 97.75 69 THR B CA 1
ATOM 1443 C C . THR B 1 69 ? 5.145 -15.43 -1.618 1 97.75 69 THR B C 1
ATOM 1445 O O . THR B 1 69 ? 4.988 -14.406 -0.951 1 97.75 69 THR B O 1
ATOM 1448 N N . ALA B 1 70 ? 4.832 -15.516 -2.91 1 97.75 70 ALA B N 1
ATOM 1449 C CA . ALA B 1 70 ? 4.309 -14.367 -3.648 1 97.75 70 ALA B CA 1
ATOM 1450 C C . ALA B 1 70 ? 2.955 -13.93 -3.096 1 97.75 70 ALA B C 1
ATOM 1452 O O . ALA B 1 70 ? 2.691 -12.734 -2.963 1 97.75 70 ALA B O 1
ATOM 1453 N N . ILE B 1 71 ? 2.146 -14.922 -2.764 1 98.12 71 ILE B N 1
ATOM 1454 C CA . ILE B 1 71 ? 0.842 -14.641 -2.174 1 98.12 71 ILE B CA 1
ATOM 1455 C C . ILE B 1 71 ? 1.021 -13.875 -0.867 1 98.12 71 ILE B C 1
ATOM 1457 O O . ILE B 1 71 ? 0.306 -12.898 -0.607 1 98.12 71 ILE B O 1
ATOM 1461 N N . GLY B 1 72 ? 1.981 -14.305 -0.014 1 97.38 72 GLY B N 1
ATOM 1462 C CA . GLY B 1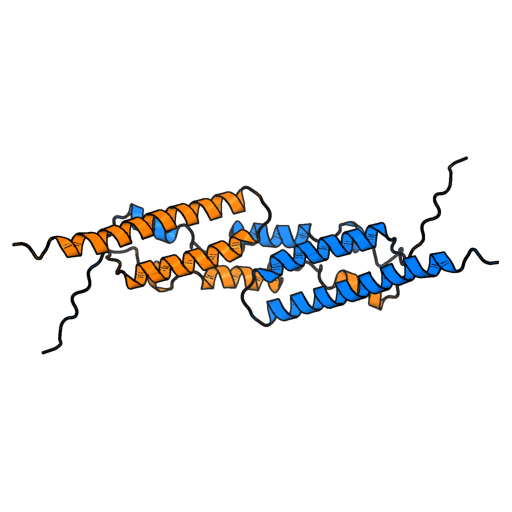 72 ? 2.258 -13.609 1.231 1 97.38 72 GLY B CA 1
ATOM 1463 C C . GLY B 1 72 ? 2.654 -12.156 1.029 1 97.38 72 GLY B C 1
ATOM 1464 O O . GLY B 1 72 ? 2.158 -11.273 1.727 1 97.38 72 GLY B O 1
ATOM 1465 N N . HIS B 1 73 ? 3.475 -11.938 0.04 1 96.44 73 HIS B N 1
ATOM 1466 C CA . HIS B 1 73 ? 3.914 -10.578 -0.249 1 96.44 73 HIS B CA 1
ATOM 1467 C C . HIS B 1 73 ? 2.752 -9.711 -0.722 1 96.44 73 HIS B C 1
ATOM 1469 O O . HIS B 1 73 ? 2.605 -8.57 -0.284 1 96.44 73 HIS B O 1
ATOM 1475 N N . ARG B 1 74 ? 1.929 -10.266 -1.621 1 97.06 74 ARG B N 1
ATOM 1476 C CA . ARG B 1 74 ? 0.78 -9.523 -2.129 1 97.06 74 ARG B CA 1
ATOM 1477 C C . ARG B 1 74 ? -0.213 -9.219 -1.011 1 97.06 74 ARG B C 1
ATOM 1479 O O . ARG B 1 74 ? -0.78 -8.125 -0.958 1 97.06 74 ARG B O 1
ATOM 1486 N N . ARG B 1 75 ? -0.337 -10.172 -0.125 1 97.5 75 ARG B N 1
ATOM 1487 C CA . ARG B 1 75 ? -1.258 -9.992 0.992 1 97.5 75 ARG B CA 1
ATOM 1488 C C . ARG B 1 75 ? -0.807 -8.844 1.892 1 97.5 75 ARG B C 1
ATOM 1490 O O . ARG B 1 75 ? -1.632 -8.07 2.377 1 97.5 75 ARG B O 1
ATOM 1497 N N . ASP B 1 76 ? 0.458 -8.719 2.082 1 96.06 76 ASP B N 1
ATOM 1498 C CA . ASP B 1 76 ? 0.994 -7.629 2.889 1 96.06 76 ASP B CA 1
ATOM 1499 C C . ASP B 1 76 ? 0.685 -6.277 2.254 1 96.06 76 ASP B C 1
ATOM 1501 O O . ASP B 1 76 ? 0.294 -5.336 2.947 1 96.06 76 ASP B O 1
ATOM 1505 N N . LEU B 1 77 ? 0.796 -6.184 0.976 1 96.94 77 LEU B N 1
ATOM 1506 C CA . LEU B 1 77 ? 0.556 -4.934 0.262 1 96.94 77 LEU B CA 1
ATOM 1507 C C . LEU B 1 77 ? -0.929 -4.59 0.255 1 96.94 77 LEU B C 1
ATOM 1509 O O . LEU B 1 77 ? -1.312 -3.467 0.597 1 96.94 77 LEU B O 1
ATOM 1513 N N . VAL B 1 78 ? -1.725 -5.57 -0.044 1 97.5 78 VAL B N 1
ATOM 1514 C CA . VAL B 1 78 ? -3.166 -5.359 -0.137 1 97.5 78 VAL B CA 1
ATOM 1515 C C . VAL B 1 78 ? -3.74 -5.098 1.253 1 97.5 78 VAL B C 1
ATOM 1517 O O . VAL B 1 78 ? -4.664 -4.297 1.41 1 97.5 78 VAL B O 1
ATOM 1520 N N . GLY B 1 79 ? -3.125 -5.715 2.225 1 96.81 79 GLY B N 1
ATOM 1521 C CA . GLY B 1 79 ? -3.598 -5.609 3.596 1 96.81 79 GLY B CA 1
ATOM 1522 C C . GLY B 1 79 ? -3.488 -4.203 4.156 1 96.81 79 GLY B C 1
ATOM 1523 O O . GLY B 1 79 ? -4.18 -3.857 5.117 1 96.81 79 GLY B O 1
ATOM 1524 N N . ALA B 1 80 ? -2.686 -3.412 3.564 1 94 80 ALA B N 1
ATOM 1525 C CA . ALA B 1 80 ? -2.463 -2.055 4.055 1 94 80 ALA B CA 1
ATOM 1526 C C . ALA B 1 80 ? -3.572 -1.115 3.592 1 94 80 ALA B C 1
ATOM 1528 O O . ALA B 1 80 ? -3.715 -0.008 4.117 1 94 80 ALA B O 1
ATOM 1529 N N . LEU B 1 81 ? -4.316 -1.551 2.584 1 97.19 81 LEU B N 1
ATOM 1530 C CA . LEU B 1 81 ? -5.391 -0.709 2.062 1 97.19 81 LEU B CA 1
ATOM 1531 C C . LEU B 1 81 ? -6.508 -0.559 3.088 1 97.19 81 LEU B C 1
ATOM 1533 O O . LEU B 1 81 ? -6.711 -1.439 3.926 1 97.19 81 LEU B O 1
ATOM 1537 N N . PRO B 1 82 ? -7.172 0.562 3.078 1 95.25 82 PRO B N 1
ATOM 1538 C CA . PRO B 1 82 ? -8.391 0.663 3.885 1 95.25 82 PRO B CA 1
ATOM 1539 C C . PRO B 1 82 ? -9.438 -0.376 3.498 1 95.25 82 PRO B C 1
ATOM 1541 O O . PRO B 1 82 ? -9.461 -0.847 2.357 1 95.25 82 PRO B O 1
ATOM 1544 N N . ASN B 1 83 ? -10.273 -0.659 4.465 1 96.69 83 ASN B N 1
ATOM 1545 C CA . ASN B 1 83 ? -11.344 -1.612 4.188 1 96.69 83 ASN B CA 1
ATOM 1546 C C . ASN B 1 83 ? -12.25 -1.128 3.057 1 96.69 83 ASN B C 1
ATOM 1548 O O . ASN B 1 83 ? -12.547 0.065 2.959 1 96.69 83 ASN B O 1
ATOM 1552 N N . GLY B 1 84 ? -12.609 -2.002 2.148 1 97.31 84 GLY B N 1
ATOM 1553 C CA . GLY B 1 84 ? -13.461 -1.726 1.001 1 97.31 84 GLY B CA 1
ATOM 1554 C C . GLY B 1 84 ? -13.531 -2.881 0.021 1 97.31 84 GLY B C 1
ATOM 1555 O O . GLY B 1 84 ? -12.93 -3.932 0.245 1 97.31 84 GLY B O 1
ATOM 1556 N N . GLU B 1 85 ? -14.219 -2.68 -1.017 1 97.94 85 GLU B N 1
ATOM 1557 C CA . GLU B 1 85 ? -14.492 -3.73 -1.994 1 97.94 85 GLU B CA 1
ATOM 1558 C C . GLU B 1 85 ? -13.203 -4.191 -2.682 1 97.94 85 GLU B C 1
ATOM 1560 O O . GLU B 1 85 ? -13 -5.391 -2.879 1 97.94 85 GLU B O 1
ATOM 1565 N N . VAL B 1 86 ? -12.383 -3.252 -2.977 1 97.81 86 VAL B N 1
ATOM 1566 C CA . VAL B 1 86 ? -11.164 -3.578 -3.703 1 97.81 86 VAL B CA 1
ATOM 1567 C C . VAL B 1 86 ? -10.273 -4.477 -2.846 1 97.81 86 VAL B C 1
ATOM 1569 O O . VAL B 1 86 ? -9.781 -5.504 -3.316 1 97.81 86 VAL B O 1
ATOM 1572 N N . LYS B 1 87 ? -10.086 -4.082 -1.577 1 98.19 87 LYS B N 1
ATOM 1573 C CA . LYS B 1 87 ? -9.289 -4.883 -0.654 1 98.19 87 LYS B CA 1
ATOM 1574 C C . LYS B 1 87 ? -9.891 -6.27 -0.46 1 98.19 87 LYS B C 1
ATOM 1576 O O . LYS B 1 87 ? -9.188 -7.277 -0.53 1 98.19 87 LYS B O 1
ATOM 1581 N N . THR B 1 88 ? -11.148 -6.289 -0.271 1 98.5 88 THR B N 1
ATOM 1582 C CA . THR B 1 88 ? -11.836 -7.547 -0.015 1 98.5 88 THR B CA 1
ATOM 1583 C C . THR B 1 88 ? -11.695 -8.492 -1.205 1 98.5 88 THR B C 1
ATOM 1585 O O . THR B 1 88 ? -11.359 -9.664 -1.037 1 98.5 88 THR B O 1
ATOM 1588 N N . GLU B 1 89 ? -11.945 -7.984 -2.398 1 97.81 89 GLU B N 1
ATOM 1589 C CA . GLU B 1 89 ? -11.859 -8.812 -3.6 1 97.81 89 GLU B CA 1
ATOM 1590 C C . GLU B 1 89 ? -10.438 -9.32 -3.828 1 97.81 89 GLU B C 1
ATOM 1592 O O . GLU B 1 89 ? -10.242 -10.484 -4.168 1 97.81 89 GLU B O 1
ATOM 1597 N N . ALA B 1 90 ? -9.531 -8.469 -3.631 1 97.75 90 ALA B N 1
ATOM 1598 C CA . ALA B 1 90 ? -8.133 -8.859 -3.824 1 97.75 90 ALA B CA 1
ATOM 1599 C C . ALA B 1 90 ? -7.727 -9.945 -2.83 1 97.75 90 ALA B C 1
ATOM 1601 O O . ALA B 1 90 ? -7.082 -10.93 -3.205 1 97.75 90 ALA B O 1
ATOM 1602 N N . LEU B 1 91 ? -8.141 -9.742 -1.568 1 98.25 91 LEU B N 1
ATOM 1603 C CA . LEU B 1 91 ? -7.781 -10.711 -0.544 1 98.25 91 LEU B CA 1
ATOM 1604 C C . LEU B 1 91 ? -8.477 -12.047 -0.795 1 98.25 91 LEU B C 1
ATOM 1606 O O . LEU B 1 91 ? -7.902 -13.109 -0.533 1 98.25 91 LEU B O 1
ATOM 1610 N N . GLU B 1 92 ? -9.672 -11.984 -1.312 1 98 92 GLU B N 1
ATOM 1611 C CA . GLU B 1 92 ? -10.391 -13.211 -1.634 1 98 92 GLU B CA 1
ATOM 1612 C C . GLU B 1 92 ? -9.688 -13.992 -2.742 1 98 92 GLU B C 1
ATOM 1614 O O . GLU B 1 92 ? -9.602 -15.219 -2.684 1 98 92 GLU B O 1
ATOM 1619 N N . GLN B 1 93 ? -9.219 -13.312 -3.768 1 97.31 93 GLN B N 1
ATOM 1620 C CA . GLN B 1 93 ? -8.484 -13.969 -4.844 1 97.31 93 GLN B CA 1
ATOM 1621 C C . GLN B 1 93 ? -7.211 -14.633 -4.32 1 97.31 93 GLN B C 1
ATOM 1623 O O . GLN B 1 93 ? -6.891 -15.758 -4.699 1 97.31 93 GLN B O 1
ATOM 1628 N N . LEU B 1 94 ? -6.574 -14 -3.432 1 98.31 94 LEU B N 1
ATOM 1629 C CA . LEU B 1 94 ? -5.348 -14.539 -2.861 1 98.31 94 LEU B CA 1
ATOM 1630 C C . LEU B 1 94 ? -5.645 -15.758 -1.989 1 98.31 94 LEU B C 1
ATOM 1632 O O . LEU B 1 94 ? -4.898 -16.734 -2.006 1 98.31 94 LEU B O 1
ATOM 1636 N N . THR B 1 95 ? -6.691 -15.633 -1.244 1 98.44 95 THR B N 1
ATOM 1637 C CA . THR B 1 95 ? -7.102 -16.75 -0.404 1 98.44 95 THR B CA 1
ATOM 1638 C C . THR B 1 95 ? -7.445 -17.969 -1.255 1 98.44 95 THR B C 1
ATOM 1640 O O . THR B 1 95 ? -7.035 -19.094 -0.943 1 98.44 95 THR B O 1
ATOM 1643 N N . SER B 1 96 ? -8.195 -17.734 -2.34 1 97.94 96 SER B N 1
ATOM 1644 C CA . SER B 1 96 ? -8.555 -18.812 -3.246 1 97.94 96 SER B CA 1
ATOM 1645 C C . SER B 1 96 ? -7.32 -19.469 -3.863 1 97.94 96 SER B C 1
ATOM 1647 O O . SER B 1 96 ? -7.246 -20.688 -3.975 1 97.94 96 SER B O 1
ATOM 1649 N N . LEU B 1 97 ? -6.402 -18.656 -4.266 1 98.19 97 LEU B N 1
ATOM 1650 C CA . LEU B 1 97 ? -5.18 -19.203 -4.844 1 98.19 97 LEU B CA 1
ATOM 1651 C C . LEU B 1 97 ? -4.391 -19.984 -3.803 1 98.19 97 LEU B C 1
ATOM 1653 O O . LEU B 1 97 ? -3.859 -21.062 -4.102 1 98.19 97 LEU B O 1
ATOM 1657 N N . ASP B 1 98 ? -4.289 -19.453 -2.619 1 98.12 98 ASP B N 1
ATOM 1658 C CA . ASP B 1 98 ? -3.615 -20.141 -1.521 1 98.12 98 ASP B CA 1
ATOM 1659 C C . ASP B 1 98 ? -4.203 -21.531 -1.301 1 98.12 98 ASP B C 1
ATOM 1661 O O . ASP B 1 98 ? -3.465 -22.516 -1.152 1 98.12 98 ASP B O 1
ATOM 1665 N N . GLU B 1 99 ? -5.492 -21.625 -1.315 1 97.88 99 GLU B N 1
ATOM 1666 C CA . GLU B 1 99 ? -6.18 -22.906 -1.139 1 97.88 99 GLU B CA 1
ATOM 1667 C C . GLU B 1 99 ? -5.867 -23.859 -2.285 1 97.88 99 GLU B C 1
ATOM 1669 O O . GLU B 1 99 ? -5.625 -25.047 -2.061 1 97.88 99 GLU B O 1
ATOM 1674 N N . LEU B 1 100 ? -5.883 -23.359 -3.48 1 97.75 100 LEU B N 1
ATOM 1675 C CA . LEU B 1 100 ? -5.57 -24.172 -4.652 1 97.75 100 LEU B CA 1
ATOM 1676 C C . LEU B 1 100 ? -4.156 -24.734 -4.566 1 97.75 100 LEU B C 1
ATOM 1678 O O . LEU B 1 100 ? -3.939 -25.922 -4.805 1 97.75 100 LEU B O 1
ATOM 1682 N N . ILE B 1 101 ? -3.203 -23.922 -4.188 1 97.75 101 ILE B N 1
ATOM 1683 C CA . ILE B 1 101 ? -1.808 -24.328 -4.105 1 97.75 101 ILE B CA 1
ATOM 1684 C C . ILE B 1 101 ? -1.646 -25.375 -2.996 1 97.75 101 ILE B C 1
ATOM 1686 O O . ILE B 1 101 ? -0.924 -26.359 -3.16 1 97.75 101 ILE B O 1
ATOM 1690 N N . THR B 1 102 ? -2.305 -25.141 -1.915 1 96.62 102 THR B N 1
ATOM 1691 C CA . THR B 1 102 ? -2.246 -26.078 -0.802 1 96.62 102 THR B CA 1
ATOM 1692 C C . THR B 1 102 ? -2.777 -27.438 -1.221 1 96.62 102 THR B C 1
ATOM 1694 O O . THR B 1 102 ? -2.201 -28.469 -0.866 1 96.62 102 THR B O 1
ATOM 1697 N N . GLU B 1 103 ? -3.828 -27.438 -1.981 1 96.12 103 GLU B N 1
ATOM 1698 C CA . GLU B 1 103 ? -4.367 -28.688 -2.518 1 96.12 103 GLU B CA 1
ATOM 1699 C C . GLU B 1 103 ? -3.357 -29.391 -3.426 1 96.12 103 GLU B C 1
ATOM 1701 O O . GLU B 1 103 ? -3.17 -30.594 -3.34 1 96.12 103 GLU B O 1
ATOM 1706 N N . MET B 1 104 ? -2.717 -28.641 -4.258 1 95.62 104 MET B N 1
ATOM 1707 C CA . MET B 1 104 ? -1.738 -29.203 -5.184 1 95.62 104 MET B CA 1
ATOM 1708 C C . MET B 1 104 ? -0.542 -29.781 -4.434 1 95.62 104 MET B C 1
ATOM 1710 O O . MET B 1 104 ? -0.029 -30.844 -4.789 1 95.62 104 MET B O 1
ATOM 1714 N N . LEU B 1 105 ? -0.163 -29.094 -3.441 1 95.75 105 LEU B N 1
ATOM 1715 C CA . LEU B 1 105 ? 0.952 -29.562 -2.633 1 95.75 105 LEU B CA 1
ATOM 1716 C C . LEU B 1 105 ? 0.585 -30.859 -1.921 1 95.75 105 LEU B C 1
ATOM 1718 O O . LEU B 1 105 ? 1.407 -31.781 -1.824 1 95.75 105 LEU B O 1
ATOM 1722 N N . ALA B 1 106 ? -0.657 -30.938 -1.488 1 93.25 106 ALA B N 1
ATOM 1723 C CA . ALA B 1 106 ? -1.129 -32.156 -0.86 1 93.25 106 ALA B CA 1
ATOM 1724 C C . ALA B 1 106 ? -1.122 -33.344 -1.853 1 93.25 106 ALA B C 1
ATOM 1726 O O . ALA B 1 106 ? -0.787 -34.469 -1.492 1 93.25 106 ALA B O 1
ATOM 1727 N N . GLN B 1 107 ? -1.489 -33.094 -3.066 1 91.06 107 GLN B N 1
ATOM 1728 C CA . GLN B 1 107 ? -1.468 -34.125 -4.113 1 91.06 107 GLN B CA 1
ATOM 1729 C C . GLN B 1 107 ? -0.049 -34.625 -4.363 1 91.06 107 GLN B C 1
ATOM 1731 O O . GLN B 1 107 ? 0.169 -35.812 -4.52 1 91.06 107 GLN B O 1
ATOM 1736 N N . LEU B 1 108 ? 0.859 -33.75 -4.375 1 92.69 108 LEU B N 1
ATOM 1737 C CA . LEU B 1 108 ? 2.256 -34.125 -4.582 1 92.69 108 LEU B CA 1
ATOM 1738 C C . LEU B 1 108 ? 2.764 -34.969 -3.432 1 92.69 108 LEU B C 1
ATOM 1740 O O . LEU B 1 108 ? 3.572 -35.875 -3.641 1 92.69 108 LEU B O 1
ATOM 1744 N N . ASP B 1 109 ? 2.35 -34.719 -2.227 1 88.44 109 ASP B N 1
ATOM 1745 C CA . ASP B 1 109 ? 2.779 -35.438 -1.042 1 88.44 109 ASP B CA 1
ATOM 1746 C C . ASP B 1 109 ? 2.117 -36.812 -0.978 1 88.44 109 ASP B C 1
ATOM 1748 O O . ASP B 1 109 ? 2.666 -37.75 -0.389 1 88.44 109 ASP B O 1
ATOM 1752 N N . GLY B 1 110 ? 0.793 -36.969 -1.291 1 80.38 110 GLY B N 1
ATOM 1753 C CA . GLY B 1 110 ? 0.098 -38.25 -1.292 1 80.38 110 GLY B CA 1
ATOM 1754 C C . GLY B 1 110 ? 0.521 -39.156 -2.43 1 80.38 110 GLY B C 1
ATOM 1755 O O . GLY B 1 110 ? 0.39 -40.375 -2.338 1 80.38 110 GLY B O 1
ATOM 1756 N N . THR B 1 111 ? 0.757 -38.688 -3.658 1 61.22 111 THR B N 1
ATOM 1757 C CA . THR B 1 111 ? 1.239 -39.562 -4.73 1 61.22 111 THR B CA 1
ATOM 1758 C C . THR B 1 111 ? 2.594 -40.156 -4.367 1 61.22 111 THR B C 1
ATOM 1760 O O . THR B 1 111 ? 2.953 -41.219 -4.867 1 61.22 111 THR B O 1
ATOM 1763 N N . THR B 1 112 ? 3.357 -39.719 -3.506 1 53.66 112 THR B N 1
ATOM 1764 C CA . THR B 1 112 ? 4.57 -40.438 -3.127 1 53.66 112 THR B CA 1
ATOM 1765 C C . THR B 1 112 ? 4.223 -41.75 -2.402 1 53.66 112 THR B C 1
ATOM 1767 O O . THR B 1 112 ? 5.051 -42.656 -2.326 1 53.66 112 THR B O 1
ATOM 1770 N N . SER B 1 113 ? 3.082 -41.844 -1.745 1 46.19 113 SER B N 1
ATOM 1771 C CA . SER B 1 113 ? 2.902 -43.031 -0.961 1 46.19 113 SER B CA 1
ATOM 1772 C C . SER B 1 113 ? 2.584 -44.25 -1.856 1 46.19 113 SER B C 1
ATOM 1774 O O . SER B 1 113 ? 2.625 -45.375 -1.409 1 46.19 113 SER B O 1
ATOM 1776 N N . GLY B 1 114 ? 1.909 -44.031 -3.021 1 42.53 114 GLY B N 1
ATOM 1777 C CA . GLY B 1 114 ? 1.425 -45.281 -3.629 1 42.53 114 GLY B CA 1
ATOM 1778 C C . GLY B 1 114 ? 2.52 -46.062 -4.305 1 42.53 114 GLY B C 1
ATOM 1779 O O . GLY B 1 114 ? 2.244 -47.094 -4.961 1 42.53 114 GLY B O 1
ATOM 1780 N N . THR B 1 115 ? 3.689 -45.531 -4.641 1 42.69 115 THR B N 1
ATOM 1781 C CA . THR B 1 115 ? 4.523 -46.438 -5.426 1 42.69 115 THR B CA 1
ATOM 1782 C C . THR B 1 115 ? 4.949 -47.656 -4.594 1 42.69 115 THR B C 1
ATOM 1784 O O . THR B 1 115 ? 5.445 -48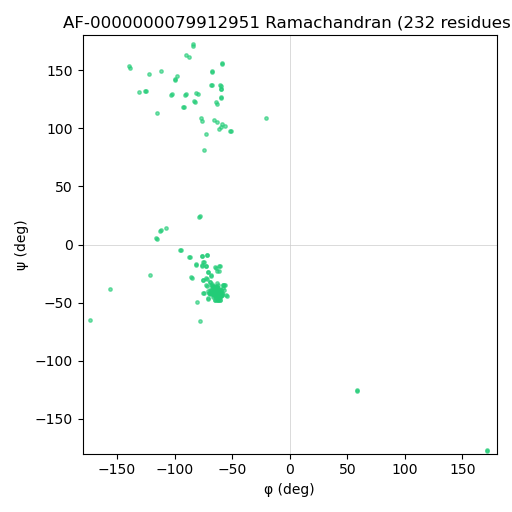.625 -5.133 1 42.69 115 THR B O 1
ATOM 1787 N N . GLY B 1 116 ? 5.242 -47.5 -3.285 1 38.34 116 GLY B N 1
ATOM 1788 C CA . GLY B 1 116 ? 6.078 -48.594 -2.865 1 38.34 116 GLY B CA 1
ATOM 1789 C C . GLY B 1 116 ? 5.34 -49.938 -2.828 1 38.34 116 GLY B C 1
ATOM 1790 O O . GLY B 1 116 ? 5.941 -50.969 -2.566 1 38.34 116 GLY B O 1
ATOM 1791 N N . SER B 1 117 ? 4.047 -49.969 -2.303 1 37.31 117 SER B N 1
ATOM 1792 C CA . SER B 1 117 ? 3.754 -51.344 -1.89 1 37.31 117 SER B CA 1
ATOM 1793 C C . SER B 1 117 ? 3.41 -52.219 -3.088 1 37.31 117 SER B C 1
ATOM 1795 O O . SER B 1 117 ? 2.252 -52.281 -3.506 1 37.31 117 SER B O 1
ATOM 1797 N N . LEU B 1 118 ? 3.871 -51.906 -4.379 1 28.12 118 LEU B N 1
ATOM 1798 C CA . LEU B 1 118 ? 3.699 -53.125 -5.18 1 28.12 118 LEU B CA 1
ATOM 1799 C C . LEU B 1 118 ? 4.754 -54.156 -4.828 1 28.12 118 LEU B C 1
ATOM 1801 O O . LEU B 1 1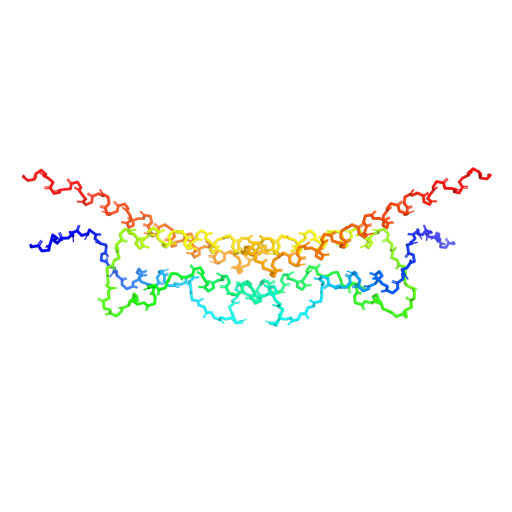18 ? 5.891 -53.812 -4.496 1 28.12 118 LEU B O 1
#

Foldseek 3Di:
DPPPDDDDDDDDDPVRVCVVCPVPDDPDCPDPVNVVLVVLLVVLDDPCVVVPDDDDVDDDPVRLVSLLSSLVSVLVSLVVDPDDDVSVVSNVVSVVSNVVSVVVVVVVVVVVPPPPPD/DPPPDDDDDDDDDPVRVCVVCPVPDDPDCPPPVNVVLVVLLVVLDDPCVVVPPDDPDDDDPVRLVSLLSSLVSVLVSLVVDPDDDVSVVSNVVSVVSNVVSVVVNVVVVVVVPPPPPD

Secondary structure (DSSP, 8-state):
--------EEEPPHHHHHHHHGGG---GGG-HHHHHHHHHHHHTS-GGGGGBTTTB-EEEHHHHHHHHHHHHHHHHHHHTSPSSHHHHHHHHHHHHHHHHHHHHHHHHHHHGGGSS--/--------EEEPPHHHHHHHHGGG---GGG-HHHHHHHHHHHHTS-GGGGGTTSS--EEEHHHHHHHHHHHHHHHHHHHTSPSSHHHHHHHHHHHHHHHHHHHHHHHHHHHGGGSS--

pLDDT: mean 88.11, std 15.58, range [28.12, 98.5]

Radius of gyration: 26.15 Å; Cα contacts (8 Å, |Δi|>4): 204; chains: 2; bounding box: 50×90×62 Å

Sequence (236 aa):
MAVRQIERAVILEPEDIEAMHRPFINKGNSDPVVRAFREALRASTPGWLSALDSESKTVSRSRLDELLTAIGHRRDLVGALPNGEVKTEALEQLTSLDELITEMLAQLDGTTSGTGSLMAVRQIERAVILEPEDIEAMHRPFINKGNSDPVVRAFREALRASTPGWLSALDSESKTVSRSRLDELLTAIGHRRDLVGALPNGEVKTEALEQLTSLDELITEMLAQLDGTTSGTGSL

Organism: NCBI:txid1990687

Nearest PDB structures (foldseek):
  7pan-assembly1_N  TM=4.584E-01  e=6.327E+00  Mycoplasmoides pneumoniae M129
  8dxn-assembly1_E  TM=3.353E-01  e=3.386E+00  Homo sapiens
  8dxn-assembly1_E  TM=3.344E-01  e=4.207E+00  Homo sapiens

Solvent-accessible surface area (backbone atoms only — not comparable to full-atom values): 13864 Å² total; per-residue (Å²): 128,83,79,76,82,85,76,74,60,47,78,46,50,73,68,54,53,51,53,69,43,59,81,58,66,79,51,66,82,70,22,62,67,47,43,49,47,50,48,49,58,56,67,35,41,64,79,68,56,80,58,52,75,85,81,44,47,59,46,41,63,70,55,49,53,49,48,52,52,24,46,53,51,47,47,49,48,49,64,44,45,68,91,49,69,64,38,51,54,53,50,50,47,44,51,52,40,51,51,52,48,52,52,52,51,48,50,60,60,56,60,62,63,66,66,66,84,111,126,84,78,76,80,87,75,74,60,48,77,56,51,73,68,54,54,50,54,69,42,58,82,56,66,80,51,66,84,71,21,62,67,47,43,49,46,49,48,50,58,58,65,34,41,64,80,69,55,78,68,65,76,79,58,89,40,66,47,40,64,70,58,49,53,51,49,52,52,25,48,53,51,47,46,48,49,49,64,44,46,69,91,48,68,64,40,50,52,53,51,49,47,45,50,53,40,51,53,52,48,51,50,51,52,48,50,61,61,55,60,63,62,67,66,65,85,111